Protein AF-A0A7H8RC56-F1 (afdb_monomer_lite)

Foldseek 3Di:
DWAKEWDQDPVFRKIWIWTQAPLRAIDIDIGHPDDPDDDPPDDDHDDPPDHRHFFDRLAYKEWEAALNDIWIWGWGADPQDPPPDPHDDQKIFTFTNPPDTGGLGIAGVLFREKYKEDPRHWIKIWGWHADPVGNVDTFIWIQTPVVSDIDTQPPLRFFDVRWHWYWYDDPHWIKIWTAGNVRDIDMDIPVVSVVVVVVVVVVVVVPPDDDDDDDDDDDD

Secondary structure (DSSP, 8-state):
---EEEEE-SSSS-EEEEEE-TTSPEEEEEE-SS-SS--TT------TTSPP--B-TTS-EEEEEETTEEEEEEEE---TT-TTSPTT--EEEEEEEESS-EEEEEEETT---EEEEE-BS-EEEEEEEEETTEEEEEEEEEEETTTTEEEE-TT-TTBPTT---EEEEETTEEEEEEEBTTS-EEEEEHHHHHHHHHHHHHHHTTSSS-----------

Radius of gyration: 22.79 Å; chains: 1; bounding box: 90×49×49 Å

Organism: Talaromyces rugulosus (NCBI:txid121627)

Sequence (220 aa):
MSGIAAIKTPSHDDIQVFYTTTKSNLGLDIRKAIHSNNNPTKGYIATSTDPDGNVVTSSDIAVSSYLGIQFVVGITRNPAGTTGAPSGTTLNNISILSPISQTIARVEQDNSRITSCSNGIQSSVFYLRKHPHDPEGSHLWEYDFDSGQAKHVDDLANVRKGSGLASYYTKDDRLVVYQDKKGVIREYSSKTTDILMKNNRFFYTASEKQFSVDFARGDP

pLDDT: mean 80.08, std 17.83, range [35.84, 97.19]

Structure (mmCIF, N/CA/C/O backbone):
data_AF-A0A7H8RC56-F1
#
_entry.id   AF-A0A7H8RC56-F1
#
loop_
_atom_site.group_PDB
_atom_site.id
_atom_site.type_symbol
_atom_site.label_atom_id
_atom_site.label_alt_id
_atom_site.label_comp_id
_atom_site.label_asym_id
_atom_site.label_entity_id
_atom_site.label_seq_id
_atom_site.pdbx_PDB_ins_code
_atom_site.Cartn_x
_atom_site.Cartn_y
_atom_site.Cartn_z
_atom_site.occupancy
_atom_site.B_iso_or_equiv
_atom_site.auth_seq_id
_atom_site.auth_comp_id
_atom_site.auth_asym_id
_atom_site.auth_atom_id
_atom_site.pdbx_PDB_model_num
ATOM 1 N N . MET A 1 1 ? -14.418 4.951 -4.185 1.00 53.44 1 MET A N 1
ATOM 2 C CA . MET A 1 1 ? -14.516 3.690 -3.422 1.00 53.44 1 MET A CA 1
ATOM 3 C C . MET A 1 1 ? -13.654 3.850 -2.192 1.00 53.44 1 MET A C 1
ATOM 5 O O . MET A 1 1 ? -12.591 4.440 -2.333 1.00 53.44 1 MET A O 1
ATOM 9 N N . SER A 1 2 ? -14.111 3.378 -1.034 1.00 73.69 2 SER A N 1
ATOM 10 C CA . SER A 1 2 ? -13.271 3.307 0.163 1.00 73.69 2 SER A CA 1
ATOM 11 C C . SER A 1 2 ? -12.170 2.270 -0.032 1.00 73.69 2 SER A C 1
ATOM 13 O O . SER A 1 2 ? -12.443 1.199 -0.577 1.00 73.69 2 SER A O 1
ATOM 15 N N . GLY A 1 3 ? -10.955 2.573 0.423 1.00 85.50 3 GLY A N 1
ATOM 16 C CA . GLY A 1 3 ? -9.868 1.603 0.454 1.00 85.50 3 GLY A CA 1
ATOM 17 C C . GLY A 1 3 ? -10.202 0.425 1.369 1.00 85.50 3 GLY A C 1
ATOM 18 O O . GLY A 1 3 ? -10.809 0.605 2.429 1.00 85.50 3 GLY A O 1
ATOM 19 N N . ILE A 1 4 ? -9.791 -0.774 0.954 1.00 91.31 4 ILE A N 1
ATOM 20 C CA . ILE A 1 4 ? -9.858 -2.008 1.739 1.00 91.31 4 ILE A CA 1
ATOM 21 C C . ILE A 1 4 ? -8.511 -2.725 1.657 1.00 91.31 4 ILE A C 1
ATOM 23 O O . ILE A 1 4 ? -7.909 -2.797 0.588 1.00 91.31 4 ILE A O 1
ATOM 27 N N . ALA A 1 5 ? -8.055 -3.267 2.779 1.00 93.94 5 ALA A N 1
ATOM 28 C CA . ALA A 1 5 ? -6.871 -4.110 2.852 1.00 93.94 5 ALA A CA 1
ATOM 29 C C . ALA A 1 5 ? -7.124 -5.252 3.833 1.00 93.94 5 ALA A C 1
ATOM 31 O O . ALA A 1 5 ? -7.867 -5.092 4.799 1.00 93.94 5 ALA A O 1
ATOM 32 N N . ALA A 1 6 ? -6.521 -6.412 3.597 1.00 92.56 6 ALA A N 1
ATOM 33 C CA . ALA A 1 6 ? -6.680 -7.555 4.482 1.00 92.56 6 ALA A CA 1
ATOM 34 C C . ALA A 1 6 ? -5.363 -8.303 4.659 1.00 92.56 6 ALA A C 1
ATOM 36 O O . ALA A 1 6 ? -4.575 -8.420 3.722 1.00 92.56 6 ALA A O 1
ATOM 37 N N . ILE A 1 7 ? -5.149 -8.825 5.863 1.00 91.94 7 ILE A N 1
ATOM 38 C CA . ILE A 1 7 ? -3.988 -9.645 6.206 1.00 91.94 7 ILE A CA 1
ATOM 39 C C . ILE A 1 7 ? -4.424 -10.807 7.093 1.00 91.94 7 ILE A C 1
ATOM 41 O O . ILE A 1 7 ? -5.316 -10.672 7.936 1.00 91.94 7 ILE A O 1
ATOM 45 N N . LYS A 1 8 ? -3.805 -11.970 6.891 1.00 89.69 8 LYS A N 1
ATOM 46 C CA . LYS A 1 8 ? -3.965 -13.109 7.792 1.00 89.69 8 LYS A CA 1
ATOM 47 C C . LYS A 1 8 ? -3.146 -12.856 9.056 1.00 89.69 8 LYS A C 1
ATOM 49 O O . LYS A 1 8 ? -1.976 -12.488 8.970 1.00 89.69 8 LYS A O 1
ATOM 54 N N . THR A 1 9 ? -3.737 -13.099 10.218 1.00 82.69 9 THR A N 1
ATOM 55 C CA . THR A 1 9 ? -3.010 -13.020 11.486 1.00 82.69 9 THR A CA 1
ATOM 56 C C . THR A 1 9 ? -1.934 -14.118 11.520 1.00 82.69 9 THR A C 1
ATOM 58 O O . THR A 1 9 ? -2.241 -15.271 11.232 1.00 82.69 9 THR A O 1
ATOM 61 N N . PRO A 1 10 ? -0.669 -13.826 11.867 1.00 72.00 10 PRO A N 1
ATOM 62 C CA . PRO A 1 10 ? 0.377 -14.855 11.850 1.00 72.00 10 PRO A CA 1
ATOM 63 C C . PRO A 1 10 ? 0.147 -16.008 12.840 1.00 72.00 10 PRO A C 1
ATOM 65 O O . PRO A 1 10 ? 0.527 -17.140 12.561 1.00 72.00 10 PRO A O 1
ATOM 68 N N . SER A 1 11 ? -0.471 -15.731 13.994 1.00 76.69 11 SER A N 1
ATOM 69 C CA . SER A 1 11 ? -0.659 -16.697 15.088 1.00 76.69 11 SER A CA 1
ATOM 70 C C . SER A 1 11 ? -2.011 -17.416 15.086 1.00 76.69 11 SER A C 1
ATOM 72 O O . SER A 1 11 ? -2.192 -18.373 15.837 1.00 76.69 11 SER A O 1
ATOM 74 N N . HIS A 1 12 ? -2.968 -16.958 14.277 1.00 77.06 12 HIS A N 1
ATOM 75 C CA . HIS A 1 12 ? -4.341 -17.461 14.250 1.00 77.06 12 HIS A CA 1
ATOM 76 C C . HIS A 1 12 ? -4.858 -17.472 12.814 1.00 77.06 12 HIS A C 1
ATOM 78 O O . HIS A 1 12 ? -4.492 -16.613 12.021 1.00 77.06 12 HIS A O 1
ATOM 84 N N . ASP A 1 13 ? -5.778 -18.371 12.474 1.00 82.25 13 ASP A N 1
ATOM 85 C CA . ASP A 1 13 ? -6.398 -18.395 11.139 1.00 82.25 13 ASP A CA 1
ATOM 86 C C . ASP A 1 13 ? -7.410 -17.248 10.903 1.00 82.25 13 ASP A C 1
ATOM 88 O O . ASP A 1 13 ? -8.221 -17.284 9.978 1.00 82.25 13 ASP A O 1
ATOM 92 N N . ASP A 1 14 ? -7.344 -16.201 11.720 1.00 86.12 14 ASP A N 1
ATOM 93 C CA . ASP A 1 14 ? -8.202 -15.030 11.649 1.00 86.12 14 ASP A CA 1
ATOM 94 C C . ASP A 1 14 ? -7.682 -14.028 10.608 1.00 86.12 14 ASP A C 1
ATOM 96 O O . ASP A 1 14 ? -6.476 -13.805 10.459 1.00 86.12 14 ASP A O 1
ATOM 100 N N . ILE A 1 15 ? -8.604 -13.366 9.915 1.00 88.00 15 ILE A N 1
ATOM 101 C CA . ILE A 1 15 ? -8.326 -12.336 8.913 1.00 88.00 15 ILE A CA 1
ATOM 102 C C . ILE A 1 15 ? -8.633 -10.971 9.523 1.00 88.00 15 ILE A C 1
ATOM 104 O O . ILE A 1 15 ? -9.751 -10.722 9.975 1.00 88.00 15 ILE A O 1
ATOM 108 N N . GLN A 1 16 ? -7.657 -10.072 9.498 1.00 90.69 16 GLN A N 1
ATOM 109 C CA . GLN A 1 16 ? -7.859 -8.667 9.833 1.00 90.69 16 GLN A CA 1
ATOM 110 C C . GLN A 1 16 ? -8.204 -7.917 8.552 1.00 90.69 16 GLN A C 1
ATOM 112 O O . GLN A 1 16 ? -7.457 -7.980 7.577 1.00 90.69 16 GLN A O 1
ATOM 117 N N . VAL A 1 17 ? -9.345 -7.233 8.549 1.00 90.94 17 VAL A N 1
ATOM 118 C CA . VAL A 1 17 ? -9.822 -6.416 7.433 1.00 90.94 17 VAL A CA 1
ATOM 119 C C . VAL A 1 17 ? -9.793 -4.959 7.862 1.00 90.94 17 VAL A C 1
ATOM 121 O O . VAL A 1 17 ? -10.515 -4.542 8.766 1.00 90.94 17 VAL A O 1
ATOM 124 N N . PHE A 1 18 ? -8.964 -4.186 7.183 1.00 92.88 18 PHE A N 1
ATOM 125 C CA . PHE A 1 18 ? -8.857 -2.747 7.329 1.00 92.88 18 PHE A CA 1
ATOM 126 C C . PHE A 1 18 ? -9.677 -2.068 6.240 1.00 92.88 18 PHE A C 1
ATOM 128 O O . PHE A 1 18 ? -9.721 -2.538 5.101 1.00 92.88 18 PHE A O 1
ATOM 135 N N . TYR A 1 19 ? -10.327 -0.960 6.579 1.00 91.19 19 TYR A N 1
ATOM 136 C CA . TYR A 1 19 ? -11.139 -0.202 5.628 1.00 91.19 19 TYR A CA 1
ATOM 137 C C . TYR A 1 19 ? -11.202 1.278 5.998 1.00 91.19 19 TYR A C 1
ATOM 139 O O . TYR A 1 19 ? -11.053 1.646 7.161 1.00 91.19 19 TYR A O 1
ATOM 147 N N . THR A 1 20 ? -11.454 2.142 5.017 1.00 90.75 20 THR A N 1
ATOM 148 C CA . THR A 1 20 ? -11.706 3.568 5.275 1.00 90.75 20 THR A CA 1
ATOM 149 C C . THR A 1 20 ? -13.195 3.825 5.509 1.00 90.75 20 THR A C 1
ATOM 151 O O . THR A 1 20 ? -14.041 3.438 4.699 1.00 90.75 20 THR A O 1
ATOM 154 N N . THR A 1 21 ? -13.533 4.503 6.607 1.00 89.00 21 THR A N 1
ATOM 155 C CA . THR A 1 21 ? -14.923 4.871 6.923 1.00 89.00 21 THR A CA 1
ATOM 156 C C . THR A 1 21 ? -15.383 6.102 6.134 1.00 89.00 21 THR A C 1
ATOM 158 O O . THR A 1 21 ? -14.578 6.867 5.601 1.00 89.00 21 THR A O 1
ATOM 161 N N . THR A 1 22 ? -16.695 6.359 6.113 1.00 86.62 22 THR A N 1
ATOM 162 C CA . THR A 1 22 ? -17.282 7.594 5.549 1.00 86.62 22 THR A CA 1
ATOM 163 C C . THR A 1 22 ? -16.758 8.867 6.220 1.00 86.62 22 THR A C 1
ATOM 165 O O . THR A 1 22 ? -16.721 9.925 5.599 1.00 86.62 22 THR A O 1
ATOM 168 N N . LYS A 1 23 ? -16.295 8.747 7.467 1.00 88.00 23 LYS A N 1
ATOM 169 C CA . LYS A 1 23 ? -15.691 9.803 8.281 1.00 88.00 23 LYS A CA 1
ATOM 170 C C . LYS A 1 23 ? -14.177 9.919 8.108 1.00 88.00 23 LYS A C 1
ATOM 172 O O . LYS A 1 23 ? -13.539 10.599 8.894 1.00 88.00 23 LYS A O 1
ATOM 177 N N . SER A 1 24 ? -13.582 9.310 7.076 1.00 90.19 24 SER A N 1
ATOM 178 C CA . SER A 1 24 ? -12.132 9.405 6.807 1.00 90.19 24 SER A CA 1
ATOM 179 C C . SER A 1 24 ? -11.244 8.778 7.898 1.00 90.19 24 SER A C 1
ATOM 181 O O . SER A 1 24 ? -10.074 9.141 8.025 1.00 90.19 24 SER A O 1
ATOM 183 N N . ASN A 1 25 ? -11.788 7.840 8.682 1.00 90.38 25 ASN A N 1
ATOM 184 C CA . ASN A 1 25 ? -11.052 7.087 9.704 1.00 90.38 25 ASN A CA 1
ATOM 185 C C . ASN A 1 25 ? -10.613 5.717 9.175 1.00 90.38 25 ASN A C 1
ATOM 187 O O . ASN A 1 25 ? -11.232 5.170 8.259 1.00 90.38 25 ASN A O 1
ATOM 191 N N . LEU A 1 26 ? -9.579 5.145 9.794 1.00 92.06 26 LEU A N 1
ATOM 192 C CA . LEU A 1 26 ? -9.234 3.735 9.632 1.00 92.06 26 LEU A CA 1
ATOM 193 C C . LEU A 1 26 ? -10.149 2.883 10.524 1.00 92.06 26 LEU A C 1
ATOM 195 O O . LEU A 1 26 ? -10.183 3.070 11.737 1.00 92.06 26 LEU A O 1
ATOM 199 N N . GLY A 1 27 ? -10.877 1.950 9.921 1.00 90.19 27 GLY A N 1
ATOM 200 C CA . GLY A 1 27 ? -11.619 0.897 10.607 1.00 90.19 27 GLY A CA 1
ATOM 201 C C . GLY A 1 27 ? -10.865 -0.432 10.583 1.00 90.19 27 GLY A C 1
ATOM 202 O O 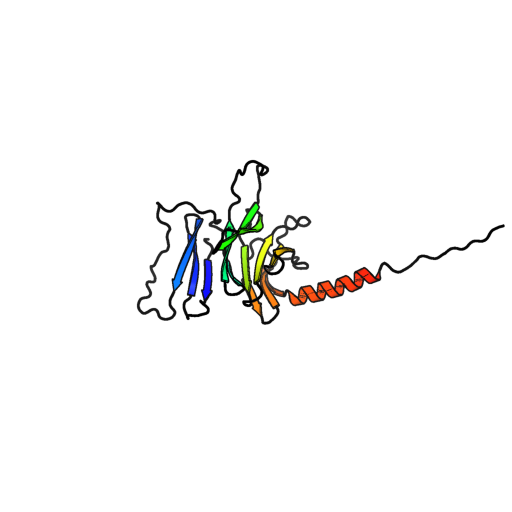. GLY A 1 27 ? -10.046 -0.675 9.695 1.00 90.19 27 GLY A O 1
ATOM 203 N N . LEU A 1 28 ? -11.174 -1.292 11.554 1.00 90.56 28 LEU A N 1
ATOM 204 C CA . LEU A 1 28 ? -10.671 -2.660 11.671 1.00 90.56 28 LEU A CA 1
ATOM 205 C C . LEU A 1 28 ? -11.838 -3.598 11.990 1.00 90.56 28 LEU A C 1
ATOM 207 O O . LEU A 1 28 ? -12.608 -3.351 12.916 1.00 90.56 28 LEU A O 1
ATOM 211 N N . ASP A 1 29 ? -11.923 -4.699 11.253 1.00 87.06 29 ASP A N 1
ATOM 212 C CA . ASP A 1 29 ? -12.765 -5.848 11.569 1.00 87.06 29 ASP A CA 1
ATOM 213 C C . ASP A 1 29 ? -11.902 -7.111 11.630 1.00 87.06 29 ASP A C 1
ATOM 215 O O . ASP A 1 29 ? -11.009 -7.306 10.806 1.00 87.06 29 ASP A O 1
ATOM 219 N N . ILE A 1 30 ? -12.170 -7.979 12.604 1.00 86.19 30 ILE A N 1
ATOM 220 C CA . ILE A 1 30 ? -11.455 -9.247 12.773 1.00 86.19 30 ILE A CA 1
ATOM 221 C C . ILE A 1 30 ? -12.431 -10.376 12.463 1.00 86.19 30 ILE A C 1
ATOM 223 O O . ILE A 1 30 ? -13.446 -10.547 13.142 1.00 86.19 30 ILE A O 1
ATOM 227 N N . ARG A 1 31 ? -12.117 -11.154 11.429 1.00 81.25 31 ARG A N 1
ATOM 228 C CA . ARG A 1 31 ? -12.928 -12.277 10.960 1.00 81.25 31 ARG A CA 1
ATOM 229 C C . ARG A 1 31 ? -12.274 -13.583 11.363 1.00 81.25 31 ARG A C 1
ATOM 231 O O . ARG A 1 31 ? -11.162 -13.867 10.934 1.00 81.25 31 ARG A O 1
ATOM 238 N N . LYS A 1 32 ? -12.978 -14.392 12.151 1.00 79.44 32 LYS A N 1
ATOM 239 C CA . LYS A 1 32 ? -12.458 -15.689 12.596 1.00 79.44 32 LYS A CA 1
ATOM 240 C C . LYS A 1 32 ? -12.463 -16.737 11.484 1.00 79.44 32 LYS A C 1
ATOM 242 O O . LYS A 1 32 ? -13.338 -16.714 10.630 1.00 79.44 32 LYS A O 1
ATOM 247 N N . ALA A 1 33 ? -11.551 -17.702 11.495 1.00 67.44 33 ALA A N 1
ATOM 248 C CA . ALA A 1 33 ? -11.552 -18.761 10.471 1.00 67.44 33 ALA A CA 1
ATOM 249 C C . ALA A 1 33 ? -12.832 -19.623 10.495 1.00 67.44 33 ALA A C 1
ATOM 251 O O . ALA A 1 33 ? -13.349 -20.037 9.460 1.00 67.44 33 ALA A O 1
ATOM 252 N N . ILE A 1 34 ? -13.368 -19.862 11.697 1.00 61.78 34 ILE A N 1
ATOM 253 C CA . ILE A 1 34 ? -14.538 -20.709 11.944 1.00 61.78 34 ILE A CA 1
ATOM 254 C C . ILE A 1 34 ? -15.718 -19.797 12.295 1.00 61.78 34 ILE A C 1
ATOM 256 O O . ILE A 1 34 ? -15.847 -19.332 13.427 1.00 61.78 34 ILE A O 1
ATOM 260 N N . HIS A 1 35 ? -16.573 -19.504 11.315 1.00 59.50 35 HIS A N 1
ATOM 261 C CA . HIS A 1 35 ? -17.809 -18.750 11.541 1.00 59.50 35 HIS A CA 1
ATOM 262 C C . HIS A 1 35 ? -18.975 -19.716 11.748 1.00 59.50 35 HIS A C 1
ATOM 264 O O . HIS A 1 35 ? -19.453 -20.309 10.786 1.00 59.50 35 HIS A O 1
ATOM 270 N N . SER A 1 36 ? -19.490 -19.830 12.974 1.00 57.44 36 SER A N 1
ATOM 271 C CA . SER A 1 36 ? -20.787 -20.483 13.204 1.00 57.44 36 SER A CA 1
ATOM 272 C C . SER A 1 36 ? -21.982 -19.569 12.889 1.00 57.44 36 SER A C 1
ATOM 274 O O . SER A 1 36 ? -23.060 -20.082 12.629 1.00 57.44 36 SER A O 1
ATOM 276 N N . ASN A 1 37 ? -21.797 -18.239 12.834 1.00 60.69 37 ASN A N 1
ATOM 277 C CA . ASN A 1 37 ? -22.882 -17.252 12.695 1.00 60.69 37 ASN A CA 1
ATOM 278 C C . ASN A 1 37 ? -22.521 -16.093 11.735 1.00 60.69 37 ASN A C 1
ATOM 280 O O . ASN A 1 37 ? -22.457 -14.932 12.141 1.00 60.69 37 ASN A O 1
ATOM 284 N N . ASN A 1 38 ? -22.227 -16.387 10.466 1.00 62.53 38 ASN A N 1
ATOM 285 C CA . ASN A 1 38 ? -21.899 -15.353 9.477 1.00 62.53 38 ASN A CA 1
ATOM 286 C C . ASN A 1 38 ? -23.138 -14.481 9.174 1.00 62.53 38 ASN A C 1
ATOM 288 O O . ASN A 1 38 ? -24.136 -15.001 8.680 1.00 62.53 38 ASN A O 1
ATOM 292 N N . ASN A 1 39 ? -23.093 -13.175 9.467 1.00 65.69 39 ASN A N 1
ATOM 293 C CA . ASN A 1 39 ? -24.168 -12.241 9.118 1.00 65.69 39 ASN A CA 1
ATOM 294 C C . ASN A 1 39 ? -23.821 -11.508 7.804 1.00 65.69 39 ASN A C 1
ATOM 296 O O . ASN A 1 39 ? -23.003 -10.582 7.833 1.00 65.69 39 ASN A O 1
ATOM 300 N N . PRO A 1 40 ? -24.448 -11.863 6.666 1.00 66.69 40 PRO A N 1
ATOM 301 C CA . PRO A 1 40 ? -24.151 -11.256 5.369 1.00 66.69 40 PRO A CA 1
ATOM 302 C C . PRO A 1 40 ? -24.587 -9.786 5.264 1.00 66.69 40 PRO A C 1
ATOM 304 O O . PRO A 1 40 ? -24.181 -9.105 4.326 1.00 66.69 40 PRO A O 1
ATOM 307 N N . THR A 1 41 ? -25.385 -9.276 6.209 1.00 66.00 41 THR A N 1
ATOM 308 C CA . THR A 1 41 ? -25.877 -7.889 6.208 1.00 66.00 41 THR A CA 1
ATOM 309 C C . THR A 1 41 ? -25.109 -6.976 7.165 1.00 66.00 41 THR A C 1
ATOM 311 O O . THR A 1 41 ? -25.553 -5.855 7.422 1.00 66.00 41 THR A O 1
ATOM 314 N N . LYS A 1 42 ? -23.981 -7.425 7.737 1.00 71.25 42 LYS A N 1
ATOM 315 C CA . LYS A 1 42 ? -23.172 -6.594 8.641 1.00 71.25 42 LYS A CA 1
ATOM 316 C C . LYS A 1 42 ? -22.569 -5.414 7.865 1.00 71.25 42 LYS A C 1
ATOM 318 O O . LYS A 1 42 ? -21.679 -5.591 7.037 1.00 71.25 42 LYS A O 1
ATOM 323 N N . GLY A 1 43 ? -23.071 -4.213 8.144 1.00 67.44 43 GLY A N 1
ATOM 324 C CA . GLY A 1 43 ? -22.532 -2.950 7.644 1.00 67.44 43 GLY A CA 1
ATOM 325 C C . GLY A 1 43 ? -21.530 -2.339 8.621 1.00 67.44 43 GLY A C 1
ATOM 326 O O . GLY A 1 43 ? -21.643 -2.519 9.832 1.00 67.44 43 GLY A O 1
ATOM 327 N N . TYR A 1 44 ? -20.565 -1.592 8.090 1.00 69.75 44 TYR A N 1
ATOM 328 C CA . TYR A 1 44 ? -19.534 -0.916 8.875 1.00 69.75 44 TYR A CA 1
ATOM 329 C C . TYR A 1 44 ? -19.591 0.575 8.572 1.00 69.75 44 TYR A C 1
ATOM 331 O O . TYR A 1 44 ? -19.164 1.022 7.508 1.00 69.75 44 TYR A O 1
ATOM 339 N N . ILE A 1 45 ? -20.175 1.343 9.486 1.00 71.62 45 ILE A N 1
ATOM 340 C CA . ILE A 1 45 ? -20.420 2.773 9.300 1.00 71.62 45 ILE A CA 1
ATOM 341 C C . ILE A 1 45 ? -19.934 3.488 10.558 1.00 71.62 45 ILE A C 1
ATOM 343 O O . ILE A 1 45 ? -20.204 3.034 11.668 1.00 71.62 45 ILE A O 1
ATOM 347 N N . ALA A 1 46 ? -19.189 4.579 10.378 1.00 70.94 46 ALA A N 1
ATOM 348 C CA . ALA A 1 46 ? -18.839 5.464 11.483 1.00 70.94 46 ALA A CA 1
ATOM 349 C C . ALA A 1 46 ? -20.109 6.137 12.016 1.00 70.94 46 ALA A C 1
ATOM 351 O O . ALA A 1 46 ? -20.987 6.519 11.237 1.00 70.94 46 ALA A O 1
ATOM 352 N N . THR A 1 47 ? -20.217 6.292 13.330 1.00 73.31 47 THR A N 1
ATOM 353 C CA . THR A 1 47 ? -21.351 7.000 13.921 1.00 73.31 47 THR A CA 1
ATOM 354 C C . THR A 1 47 ? -21.302 8.479 13.535 1.00 73.31 47 THR A C 1
ATOM 356 O O . THR A 1 47 ? -20.249 9.032 13.211 1.00 73.31 47 THR A O 1
ATOM 359 N N . SER A 1 48 ? -22.448 9.161 13.572 1.00 76.50 48 SER A N 1
ATOM 360 C CA . SER A 1 48 ? -22.500 10.602 13.292 1.00 76.50 48 SER A CA 1
ATOM 361 C C . SER A 1 48 ? -21.708 11.441 14.302 1.00 76.50 48 SER A C 1
ATOM 363 O O . SER A 1 48 ? -21.397 12.592 14.008 1.00 76.50 48 SER A O 1
ATOM 365 N N . THR A 1 49 ? -21.397 10.875 15.472 1.00 83.19 49 THR A N 1
ATOM 366 C CA . THR A 1 49 ? -20.644 11.510 16.561 1.00 83.19 49 THR A CA 1
ATOM 367 C C . THR A 1 49 ? -19.144 11.228 16.519 1.00 83.19 49 THR A C 1
ATOM 369 O O . THR A 1 49 ? -18.404 11.844 17.283 1.00 83.19 49 THR A O 1
ATOM 372 N N . ASP A 1 50 ? -18.685 10.317 15.656 1.00 83.12 50 ASP A N 1
ATOM 373 C CA . ASP A 1 50 ? -17.257 10.024 15.537 1.00 83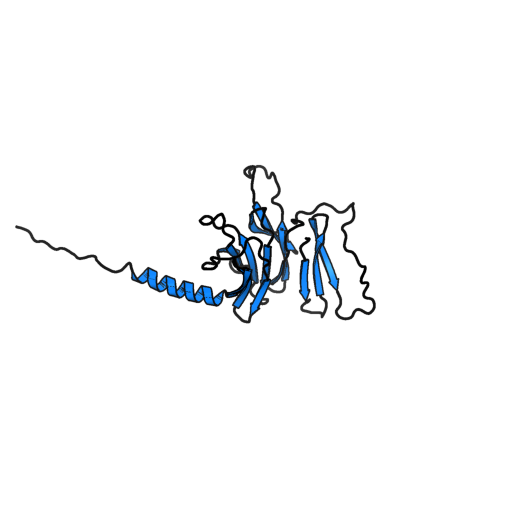.12 50 ASP A CA 1
ATOM 374 C C . ASP A 1 50 ? -16.516 11.232 14.935 1.00 83.12 50 ASP A C 1
ATOM 376 O O . ASP A 1 50 ? -17.037 11.875 14.012 1.00 83.12 50 ASP A O 1
ATOM 380 N N . PRO A 1 51 ? -15.297 11.542 15.417 1.00 85.19 51 PRO A N 1
ATOM 381 C CA . PRO A 1 51 ? -14.498 12.624 14.860 1.00 85.19 51 PRO A CA 1
ATOM 382 C C . PRO A 1 51 ? -14.138 12.337 13.400 1.00 85.19 51 PRO A C 1
ATOM 384 O O . PRO A 1 51 ? -13.952 11.184 13.000 1.00 85.19 51 PRO A O 1
ATOM 387 N N . ASP A 1 52 ? -14.003 13.398 12.608 1.00 87.62 52 ASP A N 1
ATOM 388 C CA . ASP A 1 52 ? -13.511 13.279 11.241 1.00 87.62 52 ASP A CA 1
ATOM 389 C C . ASP A 1 52 ? -12.017 12.921 11.260 1.00 87.62 52 ASP A C 1
ATOM 391 O O . ASP A 1 52 ? -11.206 13.552 11.941 1.00 87.62 52 ASP A O 1
ATOM 395 N N . GLY A 1 53 ? -11.653 11.900 10.493 1.00 88.31 53 GLY A N 1
ATOM 396 C CA . GLY A 1 53 ? -10.277 11.474 10.303 1.00 88.31 53 GLY A CA 1
ATOM 397 C C . GLY A 1 53 ? -9.583 12.172 9.139 1.00 88.31 53 GLY A C 1
ATOM 398 O O . GLY A 1 53 ? -10.149 13.004 8.420 1.00 88.31 53 GLY A O 1
ATOM 399 N N . ASN A 1 54 ? -8.328 11.783 8.918 1.00 90.31 54 ASN A N 1
ATOM 400 C CA . ASN A 1 54 ? -7.468 12.402 7.912 1.00 90.31 54 ASN A CA 1
ATOM 401 C C . ASN A 1 54 ? -7.174 11.517 6.685 1.00 90.31 54 ASN A C 1
ATOM 403 O O . ASN A 1 54 ? -6.425 11.932 5.801 1.00 90.31 54 ASN A O 1
ATOM 407 N N . VAL A 1 55 ? -7.741 10.309 6.601 1.00 91.69 55 VAL A N 1
ATOM 408 C CA . VAL A 1 55 ? -7.529 9.399 5.462 1.00 91.69 55 VAL A CA 1
ATOM 409 C C . VAL A 1 55 ? -8.334 9.875 4.251 1.00 91.69 55 VAL A C 1
ATOM 411 O O . VAL A 1 55 ? -9.504 10.239 4.365 1.00 91.69 55 VAL A O 1
ATOM 414 N N . VAL A 1 56 ? -7.732 9.869 3.066 1.00 91.25 56 VAL A N 1
ATOM 415 C CA . VAL A 1 56 ? -8.432 10.203 1.823 1.00 91.25 56 VAL A CA 1
ATOM 416 C C . VAL A 1 56 ? -9.451 9.098 1.518 1.00 91.25 56 VAL A C 1
ATOM 418 O O . VAL A 1 56 ? -9.102 7.954 1.266 1.00 91.25 56 VAL A O 1
ATOM 421 N N . THR A 1 57 ? -10.743 9.423 1.536 1.00 84.06 57 THR A N 1
ATOM 422 C CA . THR A 1 57 ? -11.830 8.426 1.431 1.00 84.06 57 THR A CA 1
ATOM 423 C C . THR A 1 57 ? -11.896 7.695 0.093 1.00 84.06 57 THR A C 1
ATOM 425 O O . THR A 1 57 ? -12.522 6.643 0.006 1.00 84.06 57 THR A O 1
ATOM 428 N N . SER A 1 58 ? -11.275 8.236 -0.954 1.00 85.06 58 SER A N 1
ATOM 429 C CA . SER A 1 58 ? -11.183 7.627 -2.282 1.00 85.06 58 SER A CA 1
ATOM 430 C C . SER A 1 58 ? -9.848 6.925 -2.553 1.00 85.06 58 SER A C 1
ATOM 432 O O . SER A 1 58 ? -9.636 6.494 -3.690 1.00 85.06 58 SER A O 1
ATOM 434 N N . SER A 1 59 ? -8.949 6.837 -1.563 1.00 90.62 59 SER A N 1
ATOM 435 C CA . SER A 1 59 ? -7.651 6.182 -1.724 1.00 90.62 59 SER A CA 1
ATOM 436 C C . SER A 1 59 ? -7.675 4.713 -1.341 1.00 90.62 59 SER A C 1
ATOM 438 O O . SER A 1 59 ? -8.402 4.302 -0.436 1.00 90.62 59 SER A O 1
ATOM 440 N N . ASP A 1 60 ? -6.793 3.953 -1.976 1.00 94.12 60 ASP A N 1
ATOM 441 C CA . ASP A 1 60 ? -6.435 2.614 -1.546 1.00 94.12 60 ASP A CA 1
ATOM 442 C C . ASP A 1 60 ? -5.712 2.676 -0.185 1.00 94.12 60 ASP A C 1
ATOM 444 O O . ASP A 1 60 ? -5.120 3.691 0.203 1.00 94.12 60 ASP A O 1
ATOM 448 N N . ILE A 1 61 ? -5.781 1.571 0.548 1.00 95.56 61 ILE A N 1
ATOM 449 C CA . ILE A 1 61 ? -4.982 1.320 1.747 1.00 95.56 61 ILE A CA 1
ATOM 450 C C . ILE A 1 61 ? -4.233 0.010 1.539 1.00 95.56 61 ILE A C 1
ATOM 452 O O . ILE A 1 61 ? -4.677 -0.849 0.780 1.00 95.56 61 ILE A O 1
ATOM 456 N N . ALA A 1 62 ? -3.105 -0.146 2.214 1.00 96.50 62 ALA A N 1
ATOM 457 C CA . ALA A 1 62 ? -2.281 -1.338 2.124 1.00 96.50 62 ALA A CA 1
ATOM 458 C C . ALA A 1 62 ? -1.888 -1.811 3.524 1.00 96.50 62 ALA A C 1
ATOM 460 O O . ALA A 1 62 ? -1.803 -1.014 4.458 1.00 96.50 62 ALA A O 1
ATOM 461 N N . VAL A 1 63 ? -1.671 -3.113 3.677 1.00 95.81 63 VAL A N 1
ATOM 462 C CA . VAL A 1 63 ? -1.278 -3.725 4.946 1.00 95.81 63 VAL A CA 1
ATOM 463 C C . VAL A 1 63 ? -0.140 -4.705 4.705 1.00 95.81 63 VAL A C 1
ATOM 465 O O . VAL A 1 63 ? -0.165 -5.475 3.747 1.00 95.81 63 VAL A O 1
ATOM 468 N N . SER A 1 64 ? 0.859 -4.663 5.579 1.00 94.19 64 SER A N 1
ATOM 469 C CA . SER A 1 64 ? 2.020 -5.553 5.563 1.00 94.19 64 SER A CA 1
ATOM 470 C C . SER A 1 64 ? 2.546 -5.740 6.987 1.00 94.19 64 SER A C 1
ATOM 472 O O . SER A 1 64 ? 2.191 -4.999 7.904 1.00 94.19 64 SER A O 1
ATOM 474 N N . SER A 1 65 ? 3.417 -6.728 7.182 1.00 91.69 65 SER A N 1
ATOM 475 C CA . SER A 1 65 ? 4.127 -6.956 8.445 1.00 91.69 65 SER A CA 1
ATOM 476 C C . SER A 1 65 ? 5.623 -6.719 8.281 1.00 91.69 65 SER A C 1
ATOM 478 O O . SER A 1 65 ? 6.210 -7.311 7.388 1.00 91.69 65 SER A O 1
ATOM 480 N N . TYR A 1 66 ? 6.271 -5.942 9.139 1.00 90.75 66 TYR A N 1
ATOM 481 C CA . TYR A 1 66 ? 7.716 -5.695 9.104 1.00 90.75 66 TYR A CA 1
ATOM 482 C C . TYR A 1 66 ? 8.297 -5.861 10.508 1.00 90.75 66 TYR A C 1
ATOM 484 O O . TYR A 1 66 ? 7.797 -5.257 11.455 1.00 90.75 66 TYR A O 1
ATOM 492 N N . LEU A 1 67 ? 9.302 -6.732 10.655 1.00 89.94 67 LEU A N 1
ATOM 493 C CA . LEU A 1 67 ? 9.952 -7.052 11.934 1.00 89.94 67 LEU A CA 1
ATOM 494 C C . LEU A 1 67 ? 8.956 -7.444 13.042 1.00 89.94 67 LEU A C 1
ATOM 496 O O . LEU A 1 67 ? 9.058 -7.018 14.189 1.00 89.94 67 LEU A O 1
ATOM 500 N N . GLY A 1 68 ? 7.950 -8.247 12.681 1.00 87.94 68 GLY A N 1
ATOM 501 C CA . GLY A 1 68 ? 6.901 -8.704 13.601 1.00 87.94 68 GLY A CA 1
ATOM 502 C C . GLY A 1 68 ? 5.803 -7.676 13.901 1.00 87.94 68 GLY A C 1
ATOM 503 O O . GLY A 1 68 ? 4.841 -8.008 14.592 1.00 87.94 68 GLY A O 1
ATOM 504 N N . ILE A 1 69 ? 5.890 -6.460 13.356 1.00 90.06 69 ILE A N 1
ATOM 505 C CA . ILE A 1 69 ? 4.880 -5.412 13.526 1.00 90.06 69 ILE A CA 1
ATOM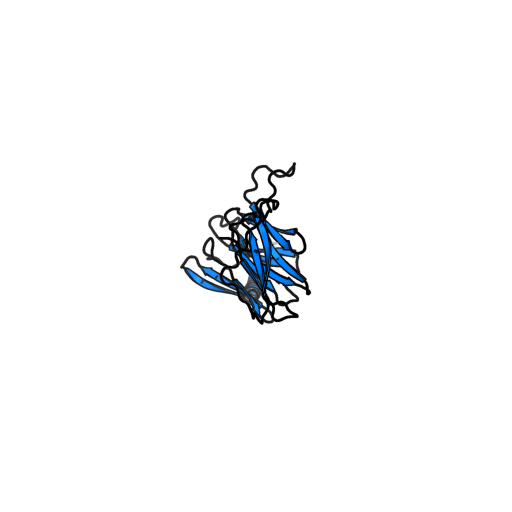 506 C C . ILE A 1 69 ? 4.007 -5.353 12.275 1.00 90.06 69 ILE A C 1
ATOM 508 O O . ILE A 1 69 ? 4.503 -5.183 11.164 1.00 90.06 69 ILE A O 1
ATOM 512 N N . GLN A 1 70 ? 2.692 -5.470 12.446 1.00 92.31 70 GLN A N 1
ATOM 513 C CA . GLN A 1 70 ? 1.737 -5.180 11.379 1.00 92.31 70 GLN A CA 1
ATOM 514 C C . GLN A 1 70 ? 1.527 -3.674 11.287 1.00 92.31 70 GLN A C 1
ATOM 516 O O . GLN A 1 70 ? 1.296 -3.015 12.302 1.00 92.31 70 GLN A O 1
ATOM 521 N N . PHE A 1 71 ? 1.587 -3.143 10.075 1.00 94.44 71 PHE A N 1
ATOM 522 C CA . PHE A 1 71 ? 1.347 -1.735 9.827 1.00 94.44 71 PHE A CA 1
ATOM 523 C C . PHE A 1 71 ? 0.381 -1.565 8.659 1.00 94.44 71 PHE A C 1
ATOM 525 O O . PHE A 1 71 ? 0.347 -2.358 7.714 1.00 94.44 71 PHE A O 1
ATOM 532 N N . VAL A 1 72 ? -0.418 -0.509 8.747 1.00 96.44 72 VAL A N 1
ATOM 533 C CA . VAL A 1 72 ? -1.373 -0.122 7.709 1.00 96.44 72 VAL A CA 1
ATOM 534 C C . VAL A 1 72 ? -0.884 1.177 7.108 1.00 96.44 72 VAL A C 1
ATOM 536 O O . VAL A 1 72 ? -0.559 2.100 7.847 1.00 96.44 72 VAL A O 1
ATOM 539 N N . VAL A 1 73 ? -0.844 1.265 5.787 1.00 96.88 73 VAL A N 1
ATOM 540 C CA . VAL A 1 73 ? -0.468 2.471 5.048 1.00 96.88 73 VAL A CA 1
ATOM 541 C C . VAL A 1 73 ? -1.677 2.970 4.278 1.00 96.88 73 VAL A C 1
ATOM 543 O O . VAL A 1 73 ? -2.472 2.187 3.761 1.00 96.88 73 VAL A O 1
ATOM 546 N N . GLY A 1 74 ? -1.815 4.284 4.198 1.00 95.56 74 GLY A N 1
ATOM 547 C CA . GLY A 1 74 ? -2.857 4.939 3.428 1.00 95.56 74 GLY A CA 1
ATOM 548 C C . GLY A 1 74 ? -2.428 6.323 2.985 1.00 95.56 74 GLY A C 1
ATOM 549 O O . GLY A 1 74 ? -1.383 6.836 3.392 1.00 95.56 74 GLY A O 1
ATOM 550 N N . ILE A 1 75 ? -3.260 6.938 2.155 1.00 94.56 75 ILE A N 1
ATOM 551 C CA . ILE A 1 75 ? -3.075 8.328 1.758 1.00 94.56 75 ILE A CA 1
ATOM 552 C C . ILE A 1 75 ? -3.845 9.207 2.744 1.00 94.56 75 ILE A C 1
ATOM 554 O O . ILE A 1 75 ? -5.037 9.004 2.978 1.00 94.56 75 ILE A O 1
ATOM 558 N N . THR A 1 76 ? -3.170 10.187 3.334 1.00 93.25 76 THR A N 1
ATOM 559 C CA . THR A 1 76 ? -3.764 11.171 4.240 1.00 93.25 76 THR A CA 1
ATOM 560 C C . THR A 1 76 ? -3.724 12.561 3.624 1.00 93.25 76 THR A C 1
ATOM 562 O O . THR A 1 76 ? -2.827 12.893 2.840 1.00 93.25 76 THR A O 1
ATOM 565 N N . ARG A 1 77 ? -4.712 13.398 3.959 1.00 90.00 77 ARG A N 1
ATOM 566 C CA . ARG A 1 77 ? -4.698 14.793 3.508 1.00 90.00 77 ARG A CA 1
ATOM 567 C C . ARG A 1 77 ? -3.514 15.496 4.159 1.00 90.00 77 ARG A C 1
ATOM 569 O O . ARG A 1 77 ? -3.200 15.266 5.332 1.00 90.00 77 ARG A O 1
ATOM 576 N N . ASN A 1 78 ? -2.861 16.375 3.411 1.00 81.19 78 ASN A N 1
ATOM 577 C CA . ASN A 1 78 ? -1.924 17.292 4.036 1.00 81.19 78 ASN A CA 1
ATOM 578 C C . ASN A 1 78 ? -2.727 18.271 4.908 1.00 81.19 78 ASN A C 1
ATOM 580 O O . ASN A 1 78 ? -3.691 18.844 4.389 1.00 81.19 78 ASN A O 1
ATOM 584 N N . PRO A 1 79 ? -2.401 18.466 6.201 1.00 64.88 79 PRO A N 1
ATOM 585 C CA . PRO A 1 79 ? -3.047 19.506 6.988 1.00 64.88 79 PRO A CA 1
ATOM 586 C C . PRO A 1 79 ? -2.836 20.849 6.286 1.00 64.88 79 PRO A C 1
ATOM 588 O O . PRO A 1 79 ? -1.714 21.343 6.169 1.00 64.88 79 PRO A O 1
ATOM 591 N N . ALA A 1 80 ? -3.918 21.421 5.763 1.00 52.91 80 ALA A N 1
ATOM 592 C CA . ALA A 1 80 ? -3.889 22.767 5.226 1.00 52.91 80 ALA A CA 1
ATOM 593 C C . ALA A 1 80 ? -3.554 23.722 6.382 1.00 52.91 80 ALA A C 1
ATOM 595 O O . ALA A 1 80 ? -4.295 23.790 7.357 1.00 52.91 80 ALA A O 1
ATOM 596 N N . GLY A 1 81 ? -2.440 24.450 6.280 1.00 49.78 81 GLY A N 1
ATOM 597 C CA . GLY A 1 81 ? -2.185 25.600 7.148 1.00 49.78 81 GLY A CA 1
ATOM 598 C C . GLY A 1 81 ? -1.368 25.360 8.419 1.00 49.78 81 GLY A C 1
ATOM 599 O O . GLY A 1 81 ? -1.604 26.047 9.409 1.00 49.78 81 GLY A O 1
ATOM 600 N N . THR A 1 82 ? -0.346 24.497 8.412 1.00 42.41 82 THR A N 1
ATOM 601 C CA . THR A 1 82 ? 0.769 24.757 9.337 1.00 42.41 82 THR A CA 1
ATOM 602 C C . THR A 1 82 ? 1.412 26.084 8.932 1.00 42.41 82 THR A C 1
ATOM 604 O O . THR A 1 82 ? 1.812 26.269 7.783 1.00 42.41 82 THR A O 1
ATOM 607 N N . THR A 1 83 ? 1.450 27.051 9.848 1.00 38.47 83 THR A N 1
ATOM 608 C CA . THR A 1 83 ? 2.107 28.351 9.655 1.00 38.47 83 THR A CA 1
ATOM 609 C C . THR A 1 83 ? 3.531 28.133 9.140 1.00 38.47 83 THR A C 1
ATOM 611 O O . THR A 1 83 ? 4.369 27.599 9.863 1.00 38.47 83 THR A O 1
ATOM 614 N N . GLY A 1 84 ? 3.781 28.493 7.877 1.00 48.91 84 GLY A N 1
ATOM 615 C CA . GLY A 1 84 ? 5.060 28.280 7.186 1.00 48.91 84 GLY A CA 1
ATOM 616 C C . GLY A 1 84 ? 5.031 27.243 6.055 1.00 48.91 84 GLY A C 1
ATOM 617 O O . GLY A 1 84 ? 5.979 27.183 5.276 1.00 48.91 84 GLY A O 1
ATOM 618 N N . ALA A 1 85 ? 3.955 26.463 5.901 1.00 46.91 85 ALA A N 1
ATOM 619 C CA . ALA A 1 85 ? 3.737 25.695 4.681 1.00 46.91 85 ALA A CA 1
ATOM 620 C C . ALA A 1 85 ? 3.297 26.659 3.566 1.00 46.91 85 ALA A C 1
ATOM 622 O O . ALA A 1 85 ? 2.324 27.393 3.769 1.00 46.91 85 ALA A O 1
ATOM 623 N N . PRO A 1 86 ? 3.979 26.693 2.405 1.00 43.59 86 PRO A N 1
ATOM 624 C CA . PRO A 1 86 ? 3.531 27.509 1.286 1.00 43.59 86 PRO A CA 1
ATOM 625 C C . PRO A 1 86 ? 2.080 27.139 0.968 1.00 43.59 86 PRO A C 1
ATOM 627 O O . PRO A 1 86 ? 1.749 25.965 0.770 1.00 43.59 86 PRO A O 1
ATOM 630 N N . SER A 1 87 ? 1.203 28.141 1.001 1.00 41.22 87 SER A N 1
ATOM 631 C CA . SER A 1 87 ? -0.199 28.002 0.633 1.00 41.22 87 SER A CA 1
ATOM 632 C C . SER A 1 87 ? -0.288 27.332 -0.742 1.00 41.22 87 SER A C 1
ATOM 634 O O . SER A 1 87 ? 0.288 27.813 -1.712 1.00 41.22 87 SER A O 1
ATOM 636 N N . GLY A 1 88 ? -0.983 26.193 -0.822 1.00 48.00 88 GLY A N 1
ATOM 637 C CA . GLY A 1 88 ? -1.233 25.511 -2.097 1.00 48.00 88 GLY A CA 1
ATOM 638 C C . GLY A 1 88 ? -0.477 24.204 -2.341 1.00 48.00 88 GLY A C 1
ATOM 639 O O . GLY A 1 88 ? -0.278 23.842 -3.497 1.00 48.00 88 GLY A O 1
ATOM 640 N N . THR A 1 89 ? -0.076 23.448 -1.311 1.00 55.44 89 THR A N 1
ATOM 641 C CA . THR A 1 89 ? 0.464 22.099 -1.556 1.00 55.44 89 THR A CA 1
ATOM 642 C C . THR A 1 89 ? -0.608 21.207 -2.201 1.00 55.44 89 THR A C 1
ATOM 644 O O . THR A 1 89 ? -1.532 20.750 -1.528 1.00 55.44 89 THR A O 1
ATOM 647 N N . THR A 1 90 ? -0.469 20.910 -3.492 1.00 71.56 90 THR A N 1
ATOM 648 C CA . THR A 1 90 ? -1.315 19.979 -4.267 1.00 71.56 90 THR A CA 1
ATOM 649 C C . THR A 1 90 ? -0.995 18.506 -3.984 1.00 71.56 90 THR A C 1
ATOM 651 O O . THR A 1 90 ? -1.323 17.621 -4.777 1.00 71.56 90 THR A O 1
ATOM 654 N N . LEU A 1 91 ? -0.329 18.233 -2.859 1.00 85.06 91 LEU A N 1
ATOM 655 C CA . LEU A 1 91 ? 0.164 16.916 -2.487 1.00 85.06 91 LEU A CA 1
ATOM 656 C C . LEU A 1 91 ? -0.570 16.391 -1.254 1.00 85.06 91 LEU A C 1
ATOM 658 O O . LEU A 1 91 ? -0.775 17.121 -0.284 1.00 85.06 91 LEU A O 1
ATOM 662 N N . ASN A 1 92 ? -0.899 15.107 -1.292 1.00 91.12 92 ASN A N 1
ATOM 663 C CA . ASN A 1 92 ? -1.273 14.307 -0.138 1.00 91.12 92 ASN A CA 1
ATOM 664 C C . ASN A 1 92 ? -0.034 13.616 0.451 1.00 91.12 92 ASN A C 1
ATOM 666 O O . ASN A 1 92 ? 1.012 13.491 -0.196 1.00 91.12 92 ASN A O 1
ATOM 670 N N . ASN A 1 93 ? -0.161 13.145 1.687 1.00 93.44 93 ASN A N 1
ATOM 671 C CA . ASN A 1 93 ? 0.862 12.339 2.341 1.00 93.44 93 ASN A CA 1
ATOM 672 C C . ASN A 1 93 ? 0.534 10.856 2.155 1.00 93.44 93 ASN A C 1
ATOM 674 O O . ASN A 1 93 ? -0.621 10.457 2.260 1.00 93.44 93 ASN A O 1
ATOM 678 N N . ILE A 1 94 ? 1.547 10.031 1.922 1.00 94.94 94 ILE A N 1
ATOM 679 C CA . ILE A 1 94 ? 1.461 8.588 2.143 1.00 94.94 94 ILE A CA 1
ATOM 680 C C . ILE A 1 94 ? 1.973 8.363 3.559 1.00 94.94 94 ILE A C 1
ATOM 682 O O . ILE A 1 94 ? 3.106 8.742 3.874 1.00 94.94 94 ILE A O 1
ATOM 686 N N . SER A 1 95 ? 1.135 7.788 4.412 1.00 95.31 95 SER A N 1
ATOM 687 C CA . SER A 1 95 ? 1.414 7.661 5.838 1.00 95.31 95 SER A CA 1
ATOM 688 C C . SER A 1 95 ? 1.127 6.256 6.335 1.00 95.31 95 SER A C 1
ATOM 690 O O . SER A 1 95 ? 0.152 5.624 5.928 1.00 95.31 95 SER A O 1
ATOM 692 N N . ILE A 1 96 ? 1.943 5.804 7.280 1.00 95.44 96 ILE A N 1
ATOM 693 C CA . ILE A 1 96 ? 1.558 4.735 8.194 1.00 95.44 96 ILE A CA 1
ATOM 694 C C . ILE A 1 96 ? 0.364 5.271 8.992 1.00 95.44 96 ILE A C 1
ATOM 696 O O . ILE A 1 96 ? 0.448 6.350 9.567 1.00 95.44 96 ILE A O 1
ATOM 700 N N . LEU A 1 97 ? -0.766 4.572 8.949 1.00 94.88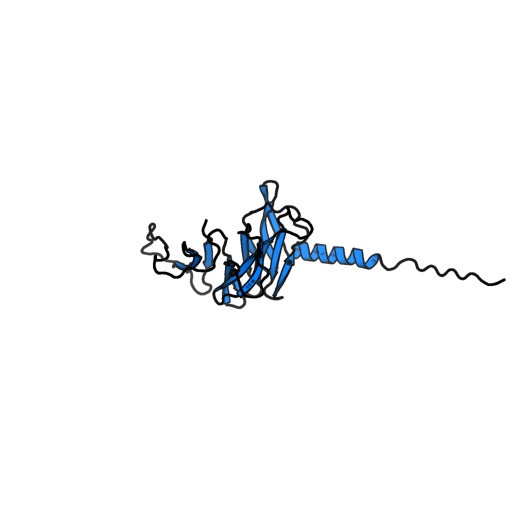 97 LEU A N 1
ATOM 701 C CA . LEU A 1 97 ? -2.005 4.892 9.663 1.00 94.88 97 LEU A CA 1
ATOM 702 C C . LEU A 1 97 ? -2.074 4.194 11.025 1.00 94.88 97 LEU A C 1
ATOM 704 O O . LEU A 1 97 ? -2.721 4.683 11.945 1.00 94.88 97 LEU A O 1
ATOM 708 N N . SER A 1 98 ? -1.435 3.031 11.133 1.00 93.62 98 SER A N 1
ATOM 709 C CA . SER A 1 98 ? -1.341 2.218 12.344 1.00 93.62 98 SER A CA 1
ATOM 710 C C . SER A 1 98 ? -0.008 1.460 12.317 1.00 93.62 98 SER A C 1
ATOM 712 O O . SER A 1 98 ? 0.360 0.983 11.239 1.00 93.62 98 SER A O 1
ATOM 714 N N . PRO A 1 99 ? 0.729 1.352 13.441 1.00 90.56 99 PRO A N 1
ATOM 715 C CA . PRO A 1 99 ? 0.340 1.776 14.794 1.00 90.56 99 PRO A CA 1
ATOM 716 C C . PRO A 1 99 ? 0.520 3.276 15.073 1.00 90.56 99 PRO A C 1
ATOM 718 O O . PRO A 1 99 ? -0.089 3.799 16.001 1.00 90.56 99 PRO A O 1
ATOM 721 N N . ILE A 1 100 ? 1.348 3.973 14.291 1.00 88.56 100 ILE A N 1
ATOM 722 C CA . ILE A 1 100 ? 1.674 5.390 14.491 1.00 88.56 100 ILE A CA 1
ATOM 723 C C . ILE A 1 100 ? 1.403 6.147 13.196 1.00 88.56 100 ILE A C 1
ATOM 725 O O . ILE A 1 100 ? 1.787 5.692 12.122 1.00 88.56 100 ILE A O 1
ATOM 729 N N . SER A 1 101 ? 0.785 7.324 13.314 1.00 87.31 101 SER A N 1
ATOM 730 C CA . SER A 1 101 ? 0.575 8.235 12.190 1.00 87.31 101 SER A CA 1
ATOM 731 C C . SER A 1 101 ? 1.893 8.891 11.766 1.00 87.31 101 SER A C 1
ATOM 733 O O . SER A 1 101 ? 2.274 9.922 12.319 1.00 87.31 101 SER A O 1
ATOM 735 N N . GLN A 1 102 ? 2.580 8.317 10.775 1.00 91.69 102 GLN A N 1
ATOM 736 C CA . GLN A 1 102 ? 3.863 8.824 10.270 1.00 91.69 102 GLN A CA 1
ATOM 737 C C . GLN A 1 102 ? 3.861 8.934 8.746 1.00 91.69 102 GLN A C 1
ATOM 739 O O . GLN A 1 102 ? 3.605 7.958 8.046 1.00 91.69 102 GLN A O 1
ATOM 744 N N . THR A 1 103 ? 4.199 10.111 8.218 1.00 93.69 103 THR A N 1
ATOM 745 C CA . THR A 1 10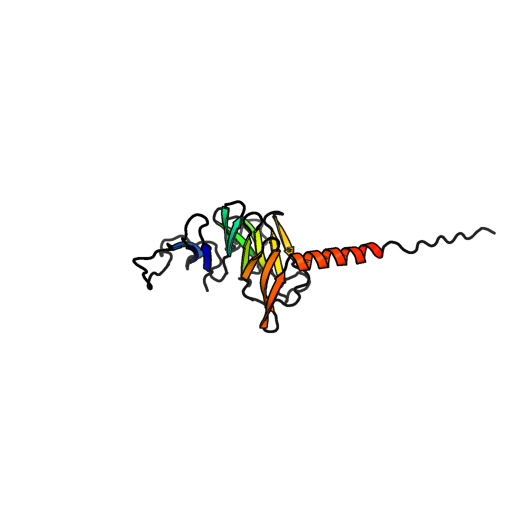3 ? 4.388 10.322 6.775 1.00 93.69 103 THR A CA 1
ATOM 746 C C . THR A 1 103 ? 5.693 9.691 6.296 1.00 93.69 103 THR A C 1
ATOM 748 O O . THR A 1 103 ? 6.753 9.976 6.848 1.00 93.69 103 THR A O 1
ATOM 751 N N . ILE A 1 104 ? 5.604 8.879 5.243 1.00 93.88 104 ILE A N 1
ATOM 752 C CA . ILE A 1 104 ? 6.738 8.179 4.615 1.00 93.88 104 ILE A CA 1
ATOM 753 C C . ILE A 1 104 ? 7.038 8.695 3.204 1.00 93.88 104 ILE A C 1
ATOM 755 O O . ILE A 1 104 ? 8.178 8.658 2.755 1.00 93.88 104 ILE A O 1
ATOM 759 N N . ALA A 1 105 ? 6.029 9.223 2.507 1.00 93.06 105 ALA A N 1
ATOM 760 C CA . ALA A 1 105 ? 6.186 9.806 1.180 1.00 93.06 105 ALA A CA 1
ATOM 761 C C . ALA A 1 105 ? 5.088 10.843 0.898 1.00 93.06 105 ALA A C 1
ATOM 763 O O . ALA A 1 105 ? 4.172 11.046 1.698 1.00 93.06 105 ALA A O 1
ATOM 764 N N . ARG A 1 106 ? 5.180 11.516 -0.252 1.00 91.25 106 ARG A N 1
ATOM 765 C CA . ARG A 1 106 ? 4.167 12.458 -0.744 1.00 91.25 106 ARG A CA 1
ATOM 766 C C . ARG A 1 106 ? 3.787 12.130 -2.176 1.00 91.25 106 ARG A C 1
ATOM 768 O O . ARG A 1 106 ? 4.630 11.687 -2.954 1.00 91.25 106 ARG A O 1
ATOM 775 N N . VAL A 1 107 ? 2.529 12.387 -2.507 1.00 90.94 107 VAL A N 1
ATOM 776 C CA . VAL A 1 107 ? 1.941 12.062 -3.806 1.00 90.94 107 VAL A CA 1
ATOM 777 C C . VAL A 1 107 ? 0.952 13.140 -4.226 1.00 90.94 107 VAL A C 1
ATOM 779 O O . VAL A 1 107 ? 0.429 13.863 -3.381 1.00 90.94 107 VAL A O 1
ATOM 782 N N . GLU A 1 108 ? 0.706 13.285 -5.522 1.00 88.81 108 GLU A N 1
ATOM 783 C CA . GLU A 1 108 ? -0.274 14.236 -6.043 1.00 88.81 108 GLU A CA 1
ATOM 784 C C . GLU A 1 108 ? -1.695 13.937 -5.534 1.00 88.81 108 GLU A C 1
ATOM 786 O O . GLU A 1 108 ? -2.058 12.788 -5.284 1.00 88.81 108 GLU A O 1
ATOM 791 N N . GLN A 1 109 ? -2.517 14.978 -5.375 1.00 85.62 109 GLN A N 1
ATOM 792 C CA . GLN A 1 109 ? -3.888 14.854 -4.861 1.00 85.62 109 GLN A CA 1
ATOM 793 C C . GLN A 1 109 ? -4.802 13.946 -5.692 1.00 85.62 109 GLN A C 1
ATOM 795 O O . GLN A 1 109 ? -5.732 13.357 -5.143 1.00 85.62 109 GLN A O 1
ATOM 800 N N . ASP A 1 110 ? -4.556 13.840 -6.999 1.00 82.50 110 ASP A N 1
ATOM 801 C CA . ASP A 1 110 ? -5.318 12.980 -7.907 1.00 82.50 110 ASP A CA 1
ATOM 802 C C . ASP A 1 110 ? -4.862 11.514 -7.873 1.00 82.50 110 ASP A C 1
ATOM 804 O O . ASP A 1 110 ? -5.412 10.674 -8.589 1.00 82.50 110 ASP A O 1
ATOM 808 N N . ASN A 1 111 ? -3.880 11.190 -7.030 1.00 82.81 111 ASN A N 1
ATOM 809 C CA . ASN A 1 111 ? -3.402 9.838 -6.843 1.00 82.81 111 ASN A CA 1
ATOM 810 C C . ASN A 1 111 ? -4.090 9.141 -5.670 1.00 82.81 111 ASN A C 1
ATOM 812 O O . ASN A 1 111 ? -4.171 9.658 -4.557 1.00 82.81 111 ASN A O 1
ATOM 816 N N . SER A 1 112 ? -4.539 7.921 -5.932 1.00 88.50 112 SER A N 1
ATOM 817 C CA . SER A 1 112 ? -5.240 7.074 -4.978 1.00 88.50 112 SER A CA 1
ATOM 818 C C . SER A 1 112 ? -4.626 5.681 -4.835 1.00 88.50 112 SER A C 1
ATOM 820 O O . SER A 1 112 ? -5.204 4.863 -4.131 1.00 88.50 112 SER A O 1
ATOM 822 N N . ARG A 1 113 ? -3.503 5.384 -5.508 1.00 92.69 113 ARG A N 1
ATOM 823 C CA . ARG A 1 113 ? -3.041 4.008 -5.755 1.00 92.69 113 ARG A CA 1
ATOM 824 C C . ARG A 1 113 ? -1.782 3.679 -4.970 1.00 92.69 113 ARG A C 1
ATOM 826 O O . ARG A 1 113 ? -0.705 4.193 -5.276 1.00 92.69 113 ARG A O 1
ATOM 833 N N . ILE A 1 114 ? -1.926 2.779 -4.002 1.00 95.88 114 ILE A N 1
ATOM 834 C CA . ILE A 1 114 ? -0.826 2.243 -3.200 1.00 95.88 114 ILE A CA 1
ATOM 835 C C . ILE A 1 114 ? -0.978 0.731 -3.022 1.00 95.88 114 ILE A C 1
ATOM 837 O O . ILE A 1 114 ? -2.082 0.199 -3.067 1.00 95.88 114 ILE A O 1
ATOM 841 N N . THR A 1 115 ? 0.132 0.048 -2.778 1.00 97.00 115 THR A N 1
ATOM 842 C CA . THR A 1 115 ? 0.178 -1.351 -2.337 1.00 97.00 115 THR A CA 1
ATOM 843 C C . THR A 1 115 ? 1.405 -1.550 -1.449 1.00 97.00 115 THR A C 1
ATOM 845 O O . THR A 1 115 ? 2.338 -0.745 -1.478 1.00 97.00 115 THR A O 1
ATOM 848 N N . SER A 1 116 ? 1.432 -2.611 -0.652 1.00 97.06 116 SER A N 1
ATOM 849 C CA . SER A 1 116 ? 2.594 -2.970 0.159 1.00 97.06 116 SER A CA 1
ATOM 850 C C . SER A 1 116 ? 2.852 -4.466 0.096 1.00 97.06 116 SER A C 1
ATOM 852 O O . SER A 1 116 ? 1.933 -5.265 -0.073 1.00 97.06 116 SER A O 1
ATOM 854 N N . CYS A 1 117 ? 4.114 -4.858 0.234 1.00 95.94 117 CYS A N 1
ATOM 855 C CA . CYS A 1 117 ? 4.497 -6.259 0.376 1.00 95.94 117 CYS A CA 1
ATOM 856 C C . CYS A 1 117 ? 5.640 -6.399 1.372 1.00 95.94 117 CYS A C 1
ATOM 858 O O . CYS A 1 117 ? 6.417 -5.465 1.572 1.00 95.94 117 CYS A O 1
ATOM 860 N N . SER A 1 118 ? 5.752 -7.580 1.971 1.00 94.19 118 SER A N 1
ATOM 861 C CA . SER A 1 118 ? 6.814 -7.898 2.917 1.00 94.19 118 SER A CA 1
ATOM 862 C C . SER A 1 118 ? 7.100 -9.399 2.954 1.00 94.19 118 SER A C 1
ATOM 864 O O . SER A 1 118 ? 6.196 -10.201 2.716 1.00 94.19 118 SER A O 1
ATOM 866 N N . ASN A 1 119 ? 8.337 -9.772 3.292 1.00 92.44 119 ASN A N 1
ATOM 867 C CA . ASN A 1 119 ? 8.722 -11.141 3.669 1.00 92.44 119 ASN A CA 1
ATOM 868 C C . ASN A 1 119 ? 8.862 -11.329 5.196 1.00 92.44 119 ASN A C 1
ATOM 870 O O . ASN A 1 119 ? 9.379 -12.345 5.655 1.00 92.44 119 ASN A O 1
ATOM 874 N N . GLY A 1 120 ? 8.437 -10.340 5.986 1.00 89.19 120 GLY A N 1
ATOM 875 C CA . GLY A 1 120 ? 8.547 -10.305 7.446 1.00 89.19 120 GLY A CA 1
ATOM 876 C C . GLY A 1 120 ? 9.826 -9.641 7.962 1.00 89.19 120 GLY A C 1
ATOM 877 O O . GLY A 1 120 ? 9.813 -9.117 9.075 1.00 89.19 120 GLY A O 1
ATOM 878 N N . ILE A 1 121 ? 10.889 -9.602 7.154 1.00 91.56 121 ILE A N 1
ATOM 879 C CA . ILE A 1 121 ? 12.178 -8.978 7.499 1.00 91.56 121 ILE A CA 1
ATOM 880 C C . ILE A 1 121 ? 12.380 -7.673 6.735 1.00 91.56 121 ILE A C 1
ATOM 882 O O . ILE A 1 121 ? 12.930 -6.744 7.297 1.00 91.56 121 ILE A O 1
ATOM 886 N N . GLN A 1 122 ? 11.911 -7.608 5.492 1.00 92.56 122 GLN A N 1
ATOM 887 C CA . GLN A 1 122 ? 12.008 -6.468 4.588 1.00 92.56 122 GLN A CA 1
ATOM 888 C C . GLN A 1 122 ? 10.619 -6.107 4.094 1.00 92.56 122 GLN A C 1
ATOM 890 O O . GLN A 1 122 ? 9.797 -6.992 3.837 1.00 92.56 122 GLN A O 1
ATOM 895 N N . SER A 1 123 ? 10.366 -4.817 3.910 1.00 94.38 123 SER A N 1
ATOM 896 C CA . SER A 1 123 ? 9.057 -4.335 3.492 1.00 94.38 123 SER A CA 1
ATOM 897 C C . SER A 1 123 ? 9.163 -3.123 2.579 1.00 94.38 123 SER A C 1
ATOM 899 O O . SER A 1 123 ? 9.985 -2.236 2.803 1.00 94.38 123 SER A O 1
ATOM 901 N N . SER A 1 124 ? 8.260 -3.058 1.601 1.00 96.12 124 SER A N 1
ATOM 902 C CA . SER A 1 124 ? 8.162 -1.937 0.667 1.00 96.12 124 SER A CA 1
ATOM 903 C C . SER A 1 124 ? 6.719 -1.475 0.500 1.00 96.12 124 SER A C 1
ATOM 905 O O . SER A 1 124 ? 5.783 -2.282 0.524 1.00 96.12 124 SER A O 1
ATOM 907 N N . VAL A 1 125 ? 6.551 -0.171 0.287 1.00 97.19 125 VAL A N 1
ATOM 908 C CA . VAL A 1 125 ? 5.308 0.435 -0.207 1.00 97.19 125 VAL A CA 1
ATOM 909 C C . VAL A 1 125 ? 5.538 0.878 -1.637 1.00 97.19 125 VAL A C 1
ATOM 911 O O . VAL A 1 125 ? 6.448 1.658 -1.908 1.00 97.19 125 VAL A O 1
ATOM 914 N N . PHE A 1 126 ? 4.680 0.423 -2.539 1.00 96.44 126 PHE A N 1
ATOM 915 C CA . PHE A 1 126 ? 4.666 0.878 -3.917 1.00 96.44 126 PHE A CA 1
ATOM 916 C C . PHE A 1 126 ? 3.493 1.812 -4.146 1.00 96.44 126 PHE A C 1
ATOM 918 O O . PHE A 1 126 ? 2.382 1.571 -3.672 1.00 96.44 126 PHE A O 1
ATOM 925 N N . TYR A 1 127 ? 3.741 2.881 -4.883 1.00 95.56 127 TYR A N 1
ATOM 926 C CA . TYR A 1 127 ? 2.736 3.882 -5.197 1.00 95.56 127 TYR A CA 1
ATOM 927 C C . TYR A 1 127 ? 3.020 4.496 -6.557 1.00 95.56 127 TYR A C 1
ATOM 929 O O . TYR A 1 127 ? 4.141 4.448 -7.062 1.00 95.56 127 TYR A O 1
ATOM 937 N N . LEU A 1 128 ? 1.986 5.063 -7.168 1.00 92.88 128 LEU A N 1
ATOM 938 C CA . LEU A 1 128 ? 2.164 5.828 -8.394 1.00 92.88 128 LEU A CA 1
ATOM 939 C C . LEU A 1 128 ? 2.527 7.269 -8.050 1.00 92.88 128 LEU A C 1
ATOM 941 O O . LEU A 1 128 ? 2.063 7.786 -7.039 1.00 92.88 128 LEU A O 1
ATOM 945 N N . ARG A 1 129 ? 3.306 7.941 -8.891 1.00 89.81 129 ARG A N 1
ATOM 946 C CA . ARG A 1 129 ? 3.564 9.386 -8.792 1.00 89.81 129 ARG A CA 1
ATOM 947 C C . ARG A 1 129 ? 3.963 9.940 -10.156 1.00 89.81 129 ARG A C 1
ATOM 949 O O . ARG A 1 129 ? 4.437 9.190 -11.013 1.00 89.81 129 ARG A O 1
ATOM 956 N N . LYS A 1 130 ? 3.778 11.242 -10.365 1.00 87.00 130 LYS A N 1
ATOM 957 C CA . LYS A 1 130 ? 4.344 11.942 -11.528 1.00 87.00 130 LYS A CA 1
ATOM 958 C C . LYS A 1 130 ? 5.868 12.018 -11.432 1.00 87.00 130 LYS A C 1
ATOM 960 O O . LYS A 1 130 ? 6.422 12.165 -10.340 1.00 87.00 130 LYS A O 1
ATOM 965 N N . HIS A 1 131 ? 6.548 11.946 -12.573 1.00 83.44 131 HIS A N 1
ATOM 966 C CA . HIS A 1 131 ? 7.991 12.159 -12.637 1.00 83.44 131 HIS A CA 1
ATOM 967 C C . HIS A 1 131 ? 8.284 13.619 -13.028 1.00 83.44 131 HIS A C 1
ATOM 969 O O . HIS A 1 131 ? 7.606 14.146 -13.908 1.00 83.44 131 HIS A O 1
ATOM 975 N N . PRO A 1 132 ? 9.284 14.303 -12.434 1.00 80.38 132 PRO A N 1
ATOM 976 C CA . PRO A 1 132 ? 9.579 15.704 -12.763 1.00 80.38 132 PRO A CA 1
ATOM 977 C C . PRO A 1 132 ? 9.864 15.950 -14.251 1.00 80.38 132 PRO A C 1
ATOM 979 O O . PRO A 1 132 ? 9.557 17.018 -14.770 1.00 80.38 132 PRO A O 1
ATOM 982 N N . HIS A 1 133 ? 10.428 14.950 -14.933 1.00 80.38 133 HIS A N 1
ATOM 983 C CA . HIS A 1 133 ? 10.737 15.001 -16.365 1.00 80.38 133 HIS A CA 1
ATOM 984 C C . HIS A 1 133 ? 9.647 14.380 -17.263 1.00 80.38 133 HIS A C 1
ATOM 986 O O . HIS A 1 133 ? 9.787 14.416 -18.480 1.00 80.38 133 HIS A O 1
ATOM 992 N N . ASP A 1 134 ? 8.575 13.826 -16.683 1.00 80.69 134 ASP A N 1
ATOM 993 C CA . ASP A 1 134 ? 7.377 13.348 -17.396 1.00 80.69 134 ASP A CA 1
ATOM 994 C C . ASP A 1 134 ? 6.123 13.597 -16.523 1.00 80.69 134 ASP A C 1
ATOM 996 O O . ASP A 1 134 ? 5.638 12.698 -15.827 1.00 80.69 134 ASP A O 1
ATOM 1000 N N . PRO A 1 135 ? 5.615 14.845 -16.485 1.00 77.31 135 PRO A N 1
ATOM 1001 C CA . PRO A 1 135 ? 4.517 15.236 -15.597 1.00 77.31 135 PRO A CA 1
ATOM 1002 C C . PRO A 1 135 ? 3.148 14.676 -16.019 1.00 77.31 135 PRO A C 1
ATOM 1004 O O . PRO A 1 135 ? 2.210 14.667 -15.216 1.00 77.31 135 PRO A O 1
ATOM 1007 N N . GLU A 1 136 ? 3.025 14.208 -17.261 1.00 78.56 136 GLU A N 1
ATOM 1008 C CA . GLU A 1 136 ? 1.827 13.528 -17.767 1.00 78.56 136 GLU A CA 1
ATOM 1009 C C . GLU A 1 136 ? 1.906 12.006 -17.555 1.00 78.56 136 GLU A C 1
ATOM 1011 O O . GLU A 1 136 ? 0.889 11.303 -17.573 1.00 78.56 136 GLU A O 1
ATOM 1016 N N . GLY A 1 137 ? 3.114 11.493 -17.311 1.00 80.12 137 GLY A N 1
ATOM 1017 C CA . GLY A 1 137 ? 3.391 10.114 -16.955 1.00 80.12 137 GLY A CA 1
ATOM 1018 C C . GLY A 1 137 ? 2.926 9.732 -15.551 1.00 80.12 137 GLY A C 1
ATOM 1019 O O . GLY A 1 137 ? 2.867 10.532 -14.615 1.00 80.12 137 GLY A O 1
ATOM 1020 N N . SER A 1 138 ? 2.601 8.449 -15.399 1.00 87.94 138 SER A N 1
ATOM 1021 C CA . SER A 1 138 ? 2.400 7.809 -14.103 1.00 87.94 138 SER A CA 1
ATOM 1022 C C . SER A 1 138 ? 3.512 6.791 -13.928 1.00 87.94 138 SER A C 1
ATOM 1024 O O . SER A 1 138 ? 3.656 5.884 -14.748 1.00 87.94 138 SER A O 1
ATOM 1026 N N . HIS A 1 139 ? 4.313 6.979 -12.888 1.00 90.12 139 HIS A N 1
ATOM 1027 C CA . HIS A 1 139 ? 5.519 6.204 -12.646 1.00 90.12 139 HIS A CA 1
ATOM 1028 C C . HIS A 1 139 ? 5.382 5.443 -11.342 1.00 90.12 139 HIS A C 1
ATOM 1030 O O . HIS A 1 139 ? 4.759 5.939 -10.401 1.00 90.12 139 HIS A O 1
ATOM 1036 N N . LEU A 1 140 ? 5.966 4.250 -11.287 1.00 93.38 140 LEU A N 1
ATOM 1037 C CA . LEU A 1 140 ? 6.017 3.474 -10.059 1.00 93.38 140 LEU A CA 1
ATOM 1038 C C . LEU A 1 140 ? 7.143 4.007 -9.173 1.00 93.38 140 LEU A C 1
ATOM 1040 O O . LEU A 1 140 ? 8.263 4.239 -9.627 1.00 93.38 140 LEU A O 1
ATOM 1044 N N . TRP A 1 141 ? 6.829 4.197 -7.902 1.00 94.25 141 TRP A N 1
ATOM 1045 C CA . TRP A 1 141 ? 7.771 4.574 -6.864 1.00 94.25 141 TRP A CA 1
ATOM 1046 C C . TRP A 1 141 ? 7.736 3.537 -5.758 1.00 94.25 141 TRP A C 1
ATOM 1048 O O . TRP A 1 141 ? 6.701 2.927 -5.488 1.00 94.25 141 TRP A O 1
ATOM 1058 N N . GLU A 1 142 ? 8.880 3.363 -5.117 1.00 95.31 142 GLU A N 1
ATOM 1059 C CA . GLU A 1 142 ? 9.074 2.446 -4.009 1.00 95.31 142 GLU A CA 1
ATOM 1060 C C . GLU A 1 142 ? 9.548 3.235 -2.791 1.00 95.31 142 GLU A C 1
ATOM 1062 O O . GLU A 1 142 ? 10.542 3.952 -2.876 1.00 95.31 142 GLU A O 1
ATOM 1067 N N . TYR A 1 143 ? 8.857 3.093 -1.662 1.00 96.19 143 TYR A N 1
ATOM 1068 C CA . TYR A 1 143 ? 9.397 3.413 -0.346 1.00 96.19 143 TYR A CA 1
ATOM 1069 C C . TYR A 1 143 ? 9.863 2.121 0.319 1.00 96.19 143 TYR A C 1
ATOM 1071 O O . TYR A 1 143 ? 9.061 1.206 0.516 1.00 96.19 143 TYR A O 1
ATOM 1079 N N . ASP A 1 144 ? 11.143 2.064 0.660 1.00 94.12 144 ASP A N 1
ATOM 1080 C CA . ASP A 1 144 ? 11.781 0.915 1.294 1.00 94.12 144 ASP A CA 1
ATOM 1081 C C . ASP A 1 144 ? 11.961 1.182 2.796 1.00 94.12 144 ASP A C 1
ATOM 1083 O O . ASP A 1 144 ? 12.531 2.201 3.191 1.00 94.12 144 ASP A O 1
ATOM 1087 N N . PHE A 1 145 ? 11.438 0.286 3.640 1.00 92.38 145 PHE A N 1
ATOM 1088 C CA . PHE A 1 145 ? 11.456 0.473 5.097 1.00 92.38 145 PHE A CA 1
ATOM 1089 C C . PHE A 1 145 ? 12.844 0.294 5.721 1.00 92.38 145 PHE A C 1
ATOM 1091 O O . PHE A 1 145 ? 13.094 0.869 6.780 1.00 92.38 145 PHE A O 1
ATOM 1098 N N . ASP A 1 146 ? 13.739 -0.458 5.078 1.00 90.94 146 ASP A N 1
ATOM 1099 C CA . ASP A 1 146 ? 15.091 -0.704 5.587 1.00 90.94 146 ASP A CA 1
ATOM 1100 C C . ASP A 1 146 ? 15.947 0.568 5.448 1.00 90.94 146 ASP A C 1
ATOM 1102 O O . ASP A 1 146 ? 16.620 0.998 6.385 1.00 90.94 146 ASP A O 1
ATOM 1106 N N . SER A 1 147 ? 15.898 1.201 4.273 1.00 91.69 147 SER A N 1
ATOM 1107 C CA . SER A 1 147 ? 16.639 2.430 3.961 1.00 91.69 147 SER A CA 1
ATOM 1108 C C . SER A 1 147 ? 15.911 3.714 4.369 1.00 91.69 147 SER A C 1
ATOM 1110 O O . SER A 1 147 ? 16.535 4.774 4.476 1.00 91.69 147 SER A O 1
ATOM 1112 N N . GLY A 1 148 ? 14.590 3.651 4.558 1.00 92.44 148 GLY A N 1
ATOM 1113 C CA . GLY A 1 148 ? 13.738 4.812 4.808 1.00 92.44 148 GLY A CA 1
ATOM 1114 C C . GLY A 1 148 ? 13.657 5.780 3.623 1.00 92.44 148 GLY A C 1
ATOM 1115 O O . GLY A 1 148 ? 13.289 6.942 3.813 1.00 92.44 148 GLY A O 1
ATOM 1116 N N . GLN A 1 149 ? 14.033 5.336 2.419 1.00 92.94 149 GLN A N 1
ATOM 1117 C CA . GLN A 1 149 ? 14.090 6.168 1.219 1.00 92.94 149 GLN A CA 1
ATOM 1118 C C . GLN A 1 149 ? 12.982 5.819 0.230 1.00 92.94 149 GLN A C 1
ATOM 1120 O O . GLN A 1 149 ? 12.626 4.657 0.031 1.00 92.94 149 GLN A O 1
ATOM 1125 N N . ALA A 1 150 ? 12.483 6.857 -0.440 1.00 93.19 150 ALA A N 1
ATOM 1126 C CA . ALA A 1 150 ? 11.638 6.727 -1.614 1.00 93.19 150 ALA A CA 1
ATOM 1127 C C . ALA A 1 150 ? 12.484 6.845 -2.888 1.00 93.19 150 ALA A C 1
ATOM 1129 O O . ALA A 1 150 ? 13.228 7.814 -3.041 1.00 93.19 150 ALA A O 1
ATOM 1130 N N . LYS A 1 151 ? 12.326 5.911 -3.826 1.00 91.38 151 LYS A N 1
ATOM 1131 C CA . LYS A 1 151 ? 12.991 5.942 -5.134 1.00 91.38 151 LYS A CA 1
ATOM 1132 C C . LYS A 1 151 ? 12.006 5.721 -6.275 1.00 91.38 151 LYS A C 1
ATOM 1134 O O . LYS A 1 151 ? 11.014 5.005 -6.133 1.00 91.38 151 LYS A O 1
ATOM 1139 N N . HIS A 1 152 ? 12.304 6.341 -7.409 1.00 90.31 152 HIS A N 1
ATOM 1140 C CA . HIS A 1 152 ? 11.664 6.017 -8.675 1.00 90.31 152 HIS A CA 1
ATOM 1141 C C . HIS A 1 152 ? 12.104 4.617 -9.112 1.00 90.31 152 HIS A C 1
ATOM 1143 O O . HIS A 1 152 ? 13.266 4.243 -8.938 1.00 90.31 152 HIS A O 1
ATOM 1149 N N . VAL A 1 153 ? 11.170 3.841 -9.652 1.00 89.50 153 VAL A N 1
ATOM 1150 C CA . VAL A 1 153 ? 11.484 2.565 -10.285 1.00 89.50 153 VAL A CA 1
ATOM 1151 C C . VAL A 1 153 ? 11.741 2.830 -11.764 1.00 89.50 153 VAL A C 1
ATOM 1153 O O . VAL A 1 153 ? 10.808 3.055 -12.538 1.00 89.50 153 VAL A O 1
ATOM 1156 N N . ASP A 1 154 ? 13.020 2.827 -12.132 1.00 77.12 154 ASP A N 1
ATOM 1157 C CA . ASP A 1 154 ? 13.452 3.060 -13.508 1.00 77.12 154 ASP A CA 1
ATOM 1158 C C . ASP A 1 154 ? 12.927 1.967 -14.464 1.00 77.12 154 ASP A C 1
ATOM 1160 O O . ASP A 1 154 ? 12.511 0.884 -14.050 1.00 77.12 154 ASP A O 1
ATOM 1164 N N . ASP A 1 155 ? 12.889 2.284 -15.760 1.00 70.19 155 ASP A N 1
ATOM 1165 C CA . ASP A 1 155 ? 12.464 1.404 -16.865 1.00 70.19 155 ASP A CA 1
ATOM 1166 C C . ASP A 1 155 ? 10.976 0.988 -16.915 1.00 70.19 155 ASP A C 1
ATOM 1168 O O . ASP A 1 155 ? 10.539 0.308 -17.850 1.00 70.19 155 ASP A O 1
ATOM 1172 N N . LEU A 1 156 ? 10.130 1.491 -16.012 1.00 76.38 156 LEU A N 1
ATOM 1173 C CA . LEU A 1 156 ? 8.670 1.343 -16.098 1.00 76.38 156 LEU A CA 1
ATOM 1174 C C . LEU A 1 156 ? 8.016 2.473 -16.910 1.00 76.38 156 LEU A C 1
ATOM 1176 O O . LEU A 1 156 ? 7.203 3.244 -16.407 1.00 76.38 156 LEU A O 1
ATOM 1180 N N . ALA A 1 157 ? 8.318 2.560 -18.207 1.00 61.91 157 ALA A N 1
ATOM 1181 C CA . ALA A 1 157 ? 7.883 3.685 -19.053 1.00 61.91 157 ALA A CA 1
ATOM 1182 C C . ALA A 1 157 ? 6.366 3.758 -19.368 1.00 61.91 157 ALA A C 1
ATOM 1184 O O . ALA A 1 157 ? 5.929 4.615 -20.136 1.00 61.91 157 ALA A O 1
ATOM 1185 N N . ASN A 1 158 ? 5.528 2.861 -18.836 1.00 75.94 158 ASN A N 1
ATOM 1186 C CA . ASN A 1 158 ? 4.184 2.643 -19.382 1.00 75.94 158 ASN A CA 1
ATOM 1187 C C . ASN A 1 158 ? 3.095 2.295 -18.362 1.00 75.94 158 ASN A C 1
ATOM 1189 O O . ASN A 1 158 ? 2.123 1.657 -18.754 1.00 75.94 158 ASN A O 1
ATOM 1193 N N . VAL A 1 159 ? 3.184 2.694 -17.091 1.00 89.88 159 VAL A N 1
ATOM 1194 C CA . VAL A 1 159 ? 2.060 2.449 -16.165 1.00 89.88 159 VAL A CA 1
ATOM 1195 C C . VAL A 1 159 ? 0.856 3.317 -16.557 1.00 89.88 159 VAL A C 1
ATOM 1197 O O . VAL A 1 159 ? 0.987 4.511 -16.845 1.00 89.88 159 VAL A O 1
ATOM 1200 N N . ARG A 1 160 ? -0.340 2.719 -16.617 1.00 90.69 160 ARG A N 1
ATOM 1201 C CA . ARG A 1 160 ? -1.583 3.456 -16.876 1.00 90.69 160 ARG A CA 1
ATOM 1202 C C . ARG A 1 160 ? -1.901 4.356 -15.685 1.00 90.69 160 ARG A C 1
ATOM 1204 O O . ARG A 1 160 ? -1.899 3.894 -14.544 1.00 90.69 160 ARG A O 1
ATOM 1211 N N . LYS A 1 161 ? -2.256 5.620 -15.939 1.00 88.62 161 LYS A N 1
ATOM 1212 C CA . LYS A 1 161 ? -2.730 6.530 -14.886 1.00 88.62 161 LYS A CA 1
ATOM 1213 C C . LYS A 1 161 ? -3.891 5.889 -14.119 1.00 88.62 161 LYS A C 1
ATOM 1215 O O . LYS A 1 161 ? -4.866 5.442 -14.723 1.00 88.62 161 LYS A O 1
ATOM 1220 N N . GLY A 1 162 ? -3.773 5.849 -12.793 1.00 87.62 162 GLY A N 1
ATOM 1221 C CA . GLY A 1 162 ? -4.792 5.277 -11.912 1.00 87.62 162 GLY A CA 1
ATOM 1222 C C . GLY A 1 162 ? -4.889 3.749 -11.948 1.00 87.62 162 GLY A C 1
ATOM 1223 O O . GLY A 1 162 ? -5.869 3.219 -11.417 1.00 87.62 162 GLY A O 1
ATOM 1224 N N . SER A 1 163 ? -3.908 3.052 -12.544 1.00 92.00 163 SER A N 1
ATOM 1225 C CA . SER A 1 163 ? -3.803 1.591 -12.476 1.00 92.00 163 SER A CA 1
ATOM 1226 C C . SER A 1 163 ? -3.898 1.120 -11.029 1.00 92.00 163 SER A C 1
ATOM 1228 O O . SER A 1 163 ? -3.195 1.638 -10.164 1.00 92.00 163 SER A O 1
ATOM 1230 N N . GLY A 1 164 ? -4.723 0.102 -10.781 1.00 92.50 164 GLY A N 1
ATOM 1231 C CA . GLY A 1 164 ? -4.618 -0.660 -9.541 1.00 92.50 164 GLY A CA 1
ATOM 1232 C C . GLY A 1 164 ? -3.221 -1.266 -9.425 1.00 92.50 164 GLY A C 1
ATOM 1233 O O . GLY A 1 164 ? -2.598 -1.587 -10.444 1.00 92.50 164 GLY A O 1
ATOM 1234 N N . LEU A 1 165 ? -2.736 -1.385 -8.194 1.00 95.38 165 LEU A N 1
ATOM 1235 C CA . LEU A 1 165 ? -1.470 -2.027 -7.881 1.00 95.38 165 LEU A CA 1
ATOM 1236 C C . LEU A 1 165 ? -1.737 -3.221 -6.971 1.00 95.38 165 LEU A C 1
ATOM 1238 O O . LEU A 1 165 ? -2.555 -3.137 -6.058 1.00 95.38 165 LEU A O 1
ATOM 1242 N N . ALA A 1 166 ? -1.023 -4.312 -7.210 1.00 96.25 166 ALA A N 1
ATOM 1243 C CA . ALA A 1 166 ? -0.929 -5.421 -6.275 1.00 96.25 166 ALA A CA 1
ATOM 1244 C C . ALA A 1 166 ? 0.540 -5.794 -6.143 1.00 96.25 166 ALA A C 1
ATOM 1246 O O . ALA A 1 166 ? 1.240 -5.896 -7.145 1.00 96.25 166 ALA A O 1
ATOM 1247 N N . SER A 1 167 ? 1.021 -5.988 -4.924 1.00 96.31 167 SER A N 1
ATOM 1248 C CA . SER A 1 167 ? 2.408 -6.375 -4.686 1.00 96.31 167 SER A CA 1
ATOM 1249 C C . SER A 1 167 ? 2.483 -7.609 -3.820 1.00 96.31 167 SER A C 1
ATOM 1251 O O . SER A 1 167 ? 1.695 -7.773 -2.890 1.00 96.31 167 SER A O 1
ATOM 1253 N N . TYR A 1 168 ? 3.476 -8.443 -4.083 1.00 95.75 168 TYR A N 1
ATOM 1254 C CA . TYR A 1 168 ? 3.769 -9.600 -3.257 1.00 95.75 168 TYR A CA 1
ATOM 1255 C C . TYR A 1 168 ? 5.274 -9.825 -3.184 1.00 95.75 168 TYR A C 1
ATOM 1257 O O . TYR A 1 168 ? 6.057 -9.288 -3.969 1.00 95.75 168 TYR A O 1
ATOM 1265 N N . TYR A 1 169 ? 5.668 -10.600 -2.184 1.00 93.00 169 TYR A N 1
ATOM 1266 C CA . TYR A 1 169 ? 7.057 -10.919 -1.915 1.00 93.00 169 TYR A CA 1
ATOM 1267 C C . TYR A 1 169 ? 7.282 -12.403 -2.234 1.00 93.00 169 TYR A C 1
ATOM 1269 O O . TYR A 1 169 ? 6.518 -13.263 -1.795 1.00 93.00 169 TYR A O 1
ATOM 1277 N N . THR A 1 170 ? 8.324 -12.709 -3.003 1.00 90.81 170 THR A N 1
ATOM 1278 C CA . THR A 1 170 ? 8.880 -14.068 -3.150 1.00 90.81 170 THR A CA 1
ATOM 1279 C C . THR A 1 170 ? 10.171 -14.160 -2.350 1.00 90.81 170 THR A C 1
ATOM 1281 O O . THR A 1 170 ? 10.688 -13.133 -1.940 1.00 90.81 170 THR A O 1
ATOM 1284 N N . LYS A 1 171 ? 10.730 -15.357 -2.133 1.00 81.81 171 LYS A N 1
ATOM 1285 C CA . LYS A 1 171 ? 11.846 -15.591 -1.192 1.00 81.81 171 LYS A CA 1
ATOM 1286 C C . LYS A 1 171 ? 12.911 -14.479 -1.142 1.00 81.81 171 LYS A C 1
ATOM 1288 O O . LYS A 1 171 ? 13.280 -14.069 -0.047 1.00 81.81 171 LYS A O 1
ATOM 1293 N N . ASP A 1 172 ? 13.323 -13.942 -2.293 1.00 85.69 172 ASP A N 1
ATOM 1294 C CA . ASP A 1 172 ? 14.218 -12.782 -2.325 1.00 85.69 172 ASP A CA 1
ATOM 1295 C C . ASP A 1 172 ? 13.856 -11.741 -3.406 1.00 85.69 172 ASP A C 1
ATOM 1297 O O . ASP A 1 172 ? 14.738 -11.094 -3.954 1.00 85.69 172 ASP A O 1
ATOM 1301 N N . ASP A 1 173 ? 12.582 -11.583 -3.780 1.00 92.06 173 ASP A N 1
ATOM 1302 C CA . ASP A 1 173 ? 12.177 -10.526 -4.727 1.00 92.06 173 ASP A CA 1
ATOM 1303 C C . ASP A 1 173 ? 10.843 -9.877 -4.361 1.00 92.06 173 ASP A C 1
ATOM 1305 O O . ASP A 1 173 ? 9.910 -10.550 -3.918 1.00 92.06 173 ASP A O 1
ATOM 1309 N N . ARG A 1 174 ? 10.751 -8.573 -4.623 1.00 93.50 174 ARG A N 1
ATOM 1310 C CA . ARG A 1 174 ? 9.520 -7.784 -4.556 1.00 93.50 174 ARG A CA 1
ATOM 1311 C C . ARG A 1 174 ? 8.938 -7.691 -5.953 1.00 93.50 174 ARG A C 1
ATOM 1313 O O . ARG A 1 174 ? 9.629 -7.244 -6.873 1.00 93.50 174 ARG A O 1
ATOM 1320 N N . LEU A 1 175 ? 7.676 -8.076 -6.091 1.00 94.81 175 LEU A N 1
ATOM 1321 C CA . LEU A 1 175 ? 6.967 -8.008 -7.358 1.00 94.81 175 LEU A CA 1
ATOM 1322 C C . LEU A 1 175 ? 5.763 -7.084 -7.264 1.00 94.81 175 LEU A C 1
ATOM 1324 O O . LEU A 1 175 ? 5.113 -6.997 -6.219 1.00 94.81 175 LEU A O 1
ATOM 1328 N N . VAL A 1 176 ? 5.473 -6.394 -8.367 1.00 96.00 176 VAL A N 1
ATOM 1329 C CA . VAL A 1 176 ? 4.323 -5.491 -8.484 1.00 96.00 176 VAL A CA 1
ATOM 1330 C C . VAL A 1 176 ? 3.584 -5.767 -9.781 1.00 96.00 176 VAL A C 1
ATOM 1332 O O . VAL A 1 176 ? 4.141 -5.625 -10.866 1.00 96.00 176 VAL A O 1
ATOM 1335 N N . VAL A 1 177 ? 2.309 -6.112 -9.667 1.00 96.25 177 VAL A N 1
ATOM 1336 C CA . VAL A 1 177 ? 1.380 -6.273 -10.780 1.00 96.25 177 VAL A CA 1
ATOM 1337 C C . VAL A 1 177 ? 0.662 -4.950 -11.030 1.00 96.25 177 VAL A C 1
ATOM 1339 O O . VAL A 1 177 ? 0.144 -4.321 -10.103 1.00 96.25 177 VAL A O 1
ATOM 1342 N N . TYR A 1 178 ? 0.626 -4.528 -12.292 1.00 94.94 178 TYR A N 1
ATOM 1343 C CA . TYR A 1 178 ? 0.022 -3.270 -12.727 1.00 94.94 178 TYR A CA 1
ATOM 1344 C C . TYR A 1 178 ? -0.537 -3.386 -14.151 1.00 94.94 178 TYR A C 1
ATOM 1346 O O . TYR A 1 178 ? -0.238 -4.326 -14.885 1.00 94.94 178 TYR A O 1
ATOM 1354 N N . GLN A 1 179 ? -1.348 -2.414 -14.565 1.00 94.06 179 GLN A N 1
ATOM 1355 C CA . GLN A 1 179 ? -1.839 -2.286 -15.932 1.00 94.06 179 GLN A CA 1
ATOM 1356 C C . GLN A 1 179 ? -1.020 -1.244 -16.700 1.00 94.06 179 GLN A C 1
ATOM 1358 O O . GLN A 1 179 ? -0.822 -0.118 -16.231 1.00 94.06 179 GLN A O 1
ATOM 1363 N N . ASP A 1 180 ? -0.571 -1.597 -17.902 1.00 92.19 180 ASP A N 1
ATOM 1364 C CA . ASP A 1 180 ? 0.138 -0.672 -18.780 1.00 92.19 180 ASP A CA 1
ATOM 1365 C C . ASP A 1 180 ? -0.807 0.268 -19.559 1.00 92.19 180 ASP A C 1
ATOM 1367 O O . ASP A 1 180 ? -2.026 0.073 -19.604 1.00 92.19 180 ASP A O 1
ATOM 1371 N N . LYS A 1 181 ? -0.256 1.298 -20.216 1.00 89.56 181 LYS A N 1
ATOM 1372 C CA . LYS A 1 181 ? -1.015 2.265 -21.037 1.00 89.56 181 LYS A CA 1
ATOM 1373 C C . LYS A 1 181 ? -1.821 1.614 -22.179 1.00 89.56 181 LYS A C 1
ATOM 1375 O O . LYS A 1 181 ? -2.762 2.234 -22.666 1.00 89.56 181 LYS A O 1
ATOM 1380 N N . LYS A 1 182 ? -1.489 0.383 -22.593 1.00 91.44 182 LYS A N 1
ATOM 1381 C CA . LYS A 1 182 ? -2.211 -0.400 -23.616 1.00 91.44 182 LYS A CA 1
ATOM 1382 C C . LYS A 1 182 ? -3.291 -1.310 -23.015 1.00 91.44 182 LYS A C 1
ATOM 1384 O O . LYS A 1 182 ? -3.983 -2.000 -23.756 1.00 91.44 182 LYS A O 1
ATOM 1389 N N . GLY A 1 183 ? -3.451 -1.312 -21.692 1.00 91.31 183 GLY A N 1
ATOM 1390 C CA . GLY A 1 183 ? -4.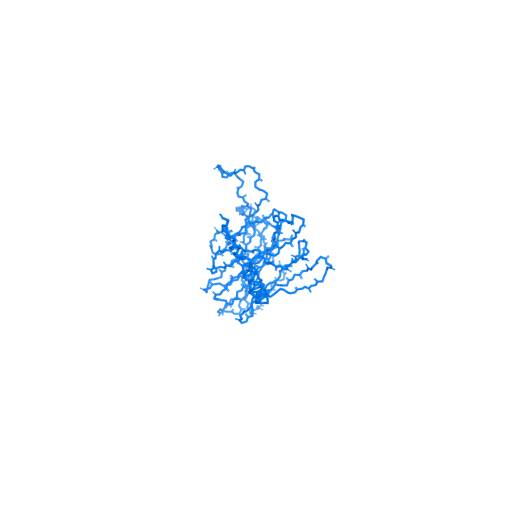426 -2.130 -20.978 1.00 91.31 183 GLY A CA 1
ATOM 1391 C C . GLY A 1 183 ? -3.935 -3.533 -20.612 1.00 91.31 183 GLY A C 1
ATOM 1392 O O . GLY A 1 183 ? -4.712 -4.298 -20.041 1.00 91.31 183 GLY A O 1
ATOM 1393 N N . VAL A 1 184 ? -2.673 -3.871 -20.891 1.00 94.06 184 VAL A N 1
ATOM 1394 C CA . VAL A 1 184 ? -2.092 -5.191 -20.604 1.00 94.06 184 VAL A CA 1
ATOM 1395 C C . VAL A 1 184 ? -1.647 -5.257 -19.145 1.00 94.06 184 VAL A C 1
ATOM 1397 O O . VAL A 1 184 ? -1.023 -4.322 -18.642 1.00 94.06 184 VAL A O 1
ATOM 1400 N N . ILE A 1 185 ? -1.949 -6.366 -18.467 1.00 95.00 185 ILE A N 1
ATOM 1401 C CA . ILE A 1 185 ? -1.449 -6.630 -17.114 1.00 95.00 185 ILE A CA 1
ATOM 1402 C C . ILE A 1 185 ? 0.015 -7.062 -17.199 1.00 95.00 185 ILE A C 1
ATOM 1404 O O . ILE A 1 185 ? 0.365 -7.961 -17.963 1.00 95.00 185 ILE A O 1
ATOM 1408 N N . ARG A 1 186 ? 0.866 -6.394 -16.427 1.00 93.69 186 ARG A N 1
ATOM 1409 C CA . ARG A 1 186 ? 2.309 -6.614 -16.364 1.00 93.69 186 ARG A CA 1
ATOM 1410 C C . ARG A 1 186 ? 2.747 -6.831 -14.931 1.00 93.69 186 ARG A C 1
ATOM 1412 O O . ARG A 1 186 ? 2.066 -6.418 -13.997 1.00 93.69 186 ARG A O 1
ATOM 1419 N N . GLU A 1 187 ? 3.917 -7.429 -14.797 1.00 93.12 187 GLU A N 1
ATOM 1420 C CA . GLU A 1 187 ? 4.588 -7.656 -13.530 1.00 93.12 187 GLU A CA 1
ATOM 1421 C C . GLU A 1 187 ? 5.982 -7.030 -13.574 1.00 93.12 187 GLU A C 1
ATOM 1423 O O . GLU A 1 187 ? 6.734 -7.204 -14.533 1.00 93.12 187 GLU A O 1
ATOM 1428 N N . TYR A 1 188 ? 6.295 -6.266 -12.538 1.00 92.38 188 TYR A N 1
ATOM 1429 C CA . TYR A 1 188 ? 7.613 -5.722 -12.251 1.00 92.38 188 TYR A CA 1
ATOM 1430 C C . TYR A 1 188 ? 8.338 -6.624 -11.245 1.00 92.38 188 TYR A C 1
ATOM 1432 O O . TYR A 1 188 ? 7.708 -7.109 -10.309 1.00 92.38 188 TYR A O 1
ATOM 1440 N N . SER A 1 189 ? 9.657 -6.780 -11.408 1.00 92.00 189 SER A N 1
ATOM 1441 C CA . SER A 1 189 ? 10.564 -7.505 -10.505 1.00 92.00 189 SER A CA 1
ATOM 1442 C C . SER A 1 189 ? 11.704 -6.582 -10.064 1.00 92.00 189 SER A C 1
ATOM 1444 O O . SER A 1 189 ? 12.425 -6.018 -10.900 1.00 92.00 189 SER A O 1
ATOM 1446 N N . SER A 1 190 ? 11.901 -6.449 -8.747 1.00 87.00 190 SER A N 1
ATOM 1447 C CA . SER A 1 190 ? 12.969 -5.603 -8.197 1.00 87.00 190 SER A CA 1
ATOM 1448 C C . SER A 1 190 ? 14.369 -6.149 -8.492 1.00 87.00 190 SER A C 1
ATOM 1450 O O . SER A 1 190 ? 15.264 -5.385 -8.850 1.00 87.00 190 SER A O 1
ATOM 1452 N N . LYS A 1 191 ? 14.547 -7.475 -8.472 1.00 84.06 191 LYS A N 1
ATOM 1453 C CA . LYS A 1 191 ? 15.819 -8.126 -8.823 1.00 84.06 191 LYS A CA 1
ATOM 1454 C C . LYS A 1 191 ? 16.227 -7.921 -10.276 1.00 84.06 191 LYS A C 1
ATOM 1456 O O . LYS A 1 191 ? 17.398 -7.663 -10.550 1.00 84.06 191 LYS A O 1
ATOM 1461 N N . THR A 1 192 ? 15.286 -8.075 -11.209 1.00 68.81 192 THR A N 1
ATOM 1462 C CA . THR A 1 192 ? 15.577 -7.930 -12.647 1.00 68.81 192 THR A CA 1
ATOM 1463 C C . THR A 1 192 ? 16.091 -6.522 -12.938 1.00 68.81 192 THR A C 1
ATOM 1465 O O . THR A 1 192 ? 17.074 -6.341 -13.656 1.00 68.81 192 THR A O 1
ATOM 1468 N N . THR A 1 193 ? 15.483 -5.535 -12.286 1.00 60.38 193 THR A N 1
ATOM 1469 C CA . THR A 1 193 ? 15.849 -4.122 -12.401 1.00 60.38 193 THR A CA 1
ATOM 1470 C C . THR A 1 193 ? 17.210 -3.837 -11.769 1.00 60.38 193 THR A C 1
ATOM 1472 O O . THR A 1 193 ? 18.050 -3.193 -12.393 1.00 60.38 193 THR A O 1
ATOM 1475 N N . ASP A 1 194 ? 17.497 -4.393 -10.588 1.00 60.72 194 ASP A N 1
ATOM 1476 C CA . ASP A 1 194 ? 18.806 -4.240 -9.940 1.00 60.72 194 ASP A CA 1
ATOM 1477 C C . ASP A 1 194 ? 19.957 -4.825 -10.782 1.00 60.72 194 ASP A C 1
ATOM 1479 O O . ASP A 1 194 ? 21.058 -4.267 -10.802 1.00 60.72 194 ASP A O 1
ATOM 1483 N N . ILE A 1 195 ? 19.724 -5.933 -11.499 1.00 59.00 195 ILE A N 1
ATOM 1484 C CA . ILE A 1 195 ? 20.716 -6.536 -12.408 1.00 59.00 195 ILE A CA 1
ATOM 1485 C C . ILE A 1 195 ? 20.949 -5.638 -13.628 1.00 59.00 195 ILE A C 1
ATOM 1487 O O . ILE A 1 195 ? 22.102 -5.374 -13.977 1.00 59.00 195 ILE A O 1
ATOM 1491 N N . LEU A 1 196 ? 19.881 -5.132 -14.252 1.00 56.84 196 LEU A N 1
ATOM 1492 C CA . LEU A 1 196 ? 19.984 -4.215 -15.393 1.00 56.84 196 LEU A CA 1
ATOM 1493 C C . LEU A 1 196 ? 20.703 -2.913 -15.006 1.00 56.84 196 LEU A C 1
ATOM 1495 O O . LEU A 1 196 ? 21.599 -2.469 -15.722 1.00 56.84 196 LEU A O 1
ATOM 1499 N N . MET A 1 197 ? 20.404 -2.359 -13.828 1.00 54.81 197 MET A N 1
ATOM 1500 C CA . MET A 1 197 ? 21.063 -1.160 -13.299 1.00 54.81 197 MET A CA 1
ATOM 1501 C C . MET A 1 197 ? 22.549 -1.375 -12.995 1.00 54.81 197 MET A C 1
ATOM 1503 O O . MET A 1 197 ? 23.377 -0.520 -13.318 1.00 54.81 197 MET A O 1
ATOM 1507 N N . LYS A 1 198 ? 22.916 -2.513 -12.389 1.00 56.47 198 LYS A N 1
ATOM 1508 C CA . LYS A 1 198 ? 24.328 -2.851 -12.147 1.00 56.47 198 LYS A CA 1
ATOM 1509 C C . LYS A 1 198 ? 25.084 -2.983 -13.463 1.00 56.47 198 LYS A C 1
ATOM 1511 O O . LYS A 1 198 ? 26.149 -2.387 -13.597 1.00 56.47 198 LYS A O 1
ATOM 1516 N N . ASN A 1 199 ? 24.511 -3.682 -14.441 1.00 48.41 199 ASN A N 1
ATOM 1517 C CA . ASN A 1 199 ? 25.139 -3.886 -15.744 1.00 48.41 199 ASN A CA 1
ATOM 1518 C C . ASN A 1 199 ? 25.286 -2.572 -16.523 1.00 48.41 199 ASN A C 1
ATOM 1520 O O . ASN A 1 199 ? 26.357 -2.315 -17.065 1.00 48.41 199 ASN A O 1
ATOM 1524 N N . ASN A 1 200 ? 24.285 -1.688 -16.497 1.00 50.69 200 ASN A N 1
ATOM 1525 C CA . ASN A 1 200 ? 24.368 -0.383 -17.160 1.00 50.69 200 ASN A CA 1
ATOM 1526 C C . ASN A 1 200 ? 25.383 0.565 -16.502 1.00 50.69 200 ASN A C 1
ATOM 1528 O O . ASN A 1 200 ? 26.042 1.326 -17.210 1.00 50.69 200 ASN A O 1
ATOM 1532 N N . ARG A 1 201 ? 25.602 0.489 -15.180 1.00 48.34 201 ARG A N 1
ATOM 1533 C CA . ARG A 1 201 ? 26.676 1.264 -14.530 1.00 48.34 201 ARG A CA 1
ATOM 1534 C C . ARG A 1 201 ? 28.073 0.848 -14.990 1.00 48.34 201 ARG A C 1
ATOM 1536 O O . ARG A 1 201 ? 28.920 1.725 -15.105 1.00 48.34 201 ARG A O 1
ATOM 1543 N N . PHE A 1 202 ? 28.310 -0.429 -15.306 1.00 44.56 202 PHE A N 1
ATOM 1544 C CA . PHE A 1 202 ? 29.607 -0.879 -15.837 1.00 44.56 202 PHE A CA 1
ATOM 1545 C C . PHE A 1 202 ? 29.916 -0.328 -17.235 1.00 44.56 202 PHE A C 1
ATOM 1547 O O . PHE A 1 202 ? 31.085 -0.144 -17.566 1.00 44.56 202 PHE A O 1
ATOM 1554 N N . PHE A 1 203 ? 28.898 -0.019 -18.041 1.00 43.09 203 PHE A N 1
ATOM 1555 C CA . PHE A 1 203 ? 29.109 0.580 -19.362 1.00 43.09 203 PHE A CA 1
ATOM 1556 C C . PHE A 1 203 ? 29.398 2.086 -19.299 1.00 43.09 203 PHE A C 1
ATOM 1558 O O . PHE A 1 203 ? 30.114 2.595 -20.160 1.00 43.09 203 PHE A O 1
ATOM 1565 N N . TYR A 1 204 ? 28.927 2.798 -18.269 1.00 40.88 204 TYR A N 1
ATOM 1566 C CA . TYR A 1 204 ? 29.199 4.233 -18.122 1.00 40.88 204 TYR A CA 1
ATOM 1567 C C . TYR A 1 204 ? 30.576 4.541 -17.511 1.00 40.88 204 TYR A C 1
ATOM 1569 O O . TYR A 1 204 ? 31.224 5.489 -17.952 1.00 40.88 204 TYR A O 1
ATOM 1577 N N . THR A 1 205 ? 31.096 3.721 -16.587 1.00 41.81 205 THR A N 1
ATOM 1578 C CA . THR A 1 205 ? 32.454 3.919 -16.029 1.00 41.81 205 THR A CA 1
ATOM 1579 C C . THR A 1 205 ? 33.588 3.546 -16.986 1.00 41.81 205 THR A C 1
ATOM 1581 O O . THR A 1 205 ? 34.734 3.921 -16.740 1.00 41.81 205 THR A O 1
ATOM 1584 N N . ALA A 1 206 ? 33.305 2.840 -18.083 1.00 40.25 206 ALA A N 1
ATOM 1585 C CA . ALA A 1 206 ? 34.317 2.488 -19.080 1.00 40.25 206 ALA A CA 1
ATOM 1586 C C . ALA A 1 206 ? 34.611 3.614 -20.094 1.00 40.25 206 ALA A C 1
ATOM 1588 O O . ALA A 1 206 ? 35.620 3.534 -20.790 1.00 40.25 206 ALA A O 1
ATOM 1589 N N . SER A 1 207 ? 33.780 4.666 -20.179 1.00 41.97 207 SER A N 1
ATOM 1590 C CA . SER A 1 207 ? 33.947 5.724 -21.196 1.00 41.97 207 SER A CA 1
ATOM 1591 C C . SER A 1 207 ? 34.804 6.927 -20.768 1.00 41.97 207 SER A C 1
ATOM 1593 O O . SER A 1 207 ? 35.170 7.733 -21.615 1.00 41.97 207 SER A O 1
ATOM 1595 N N . GLU A 1 208 ? 35.208 7.031 -19.494 1.00 41.00 208 GLU A N 1
ATOM 1596 C CA . GLU A 1 208 ? 36.025 8.159 -18.992 1.00 41.00 208 GLU A CA 1
ATOM 1597 C C . GLU A 1 208 ? 37.544 7.903 -18.979 1.00 41.00 208 GLU A C 1
ATOM 1599 O O . GLU A 1 208 ? 38.318 8.720 -18.483 1.00 41.00 208 GLU A O 1
ATOM 1604 N N . LYS A 1 209 ? 38.019 6.795 -19.559 1.00 44.19 209 LYS A N 1
ATOM 1605 C CA . LYS A 1 209 ? 39.458 6.552 -19.741 1.00 44.19 209 LYS A CA 1
ATOM 1606 C C . LYS A 1 209 ? 39.812 6.327 -21.202 1.00 44.19 209 LYS A C 1
ATOM 1608 O O . LYS A 1 209 ? 40.170 5.214 -21.572 1.00 44.19 209 LYS A O 1
ATOM 1613 N N . GLN A 1 210 ? 39.790 7.382 -22.018 1.00 39.03 210 GLN A N 1
ATOM 1614 C CA . GLN A 1 210 ? 40.646 7.425 -23.206 1.00 39.03 210 GLN A CA 1
ATOM 1615 C C . GLN A 1 210 ? 40.825 8.843 -23.778 1.00 39.03 210 GLN A C 1
ATOM 1617 O O . GLN A 1 210 ? 39.864 9.585 -23.931 1.00 39.03 210 GLN A O 1
ATOM 1622 N N . PHE A 1 211 ? 42.082 9.135 -24.138 1.00 36.88 211 PHE A N 1
ATOM 1623 C CA . PHE A 1 211 ? 42.633 10.311 -24.833 1.00 36.88 211 PHE A CA 1
ATOM 1624 C C . PHE A 1 211 ? 43.045 11.544 -24.004 1.00 36.88 211 PHE A C 1
ATOM 1626 O O . PHE A 1 211 ? 42.512 12.635 -24.164 1.00 36.88 211 PHE A O 1
ATOM 1633 N N . SER A 1 212 ? 44.147 11.409 -23.258 1.00 35.84 212 SER A N 1
ATOM 1634 C CA . SER A 1 212 ? 45.186 12.450 -23.230 1.00 35.84 212 SER A CA 1
ATOM 1635 C C . SER A 1 212 ? 46.358 11.974 -24.094 1.00 35.84 212 SER A C 1
ATOM 1637 O O . SER A 1 212 ? 47.073 11.045 -23.720 1.00 35.84 212 SER A O 1
ATOM 1639 N N . VAL A 1 213 ? 46.512 12.557 -25.284 1.00 40.12 213 VAL A N 1
ATOM 1640 C CA . VAL A 1 213 ? 47.711 12.387 -26.116 1.00 40.12 213 VAL A CA 1
ATOM 1641 C C . VAL A 1 213 ? 48.603 13.586 -25.834 1.00 40.12 213 VAL A C 1
ATOM 1643 O O . VAL A 1 213 ? 48.268 14.707 -26.215 1.00 40.12 213 VAL A O 1
ATOM 1646 N N . ASP A 1 214 ? 49.716 13.340 -25.146 1.00 44.31 214 ASP A N 1
ATOM 1647 C CA . ASP A 1 214 ? 50.791 14.310 -24.968 1.00 44.31 214 ASP A CA 1
ATOM 1648 C C . ASP A 1 214 ? 51.415 14.628 -26.330 1.00 44.31 214 ASP A C 1
ATOM 1650 O O . ASP A 1 214 ? 52.113 13.807 -26.928 1.00 44.31 214 ASP A O 1
ATOM 1654 N N . PHE A 1 215 ? 51.183 15.841 -26.830 1.00 39.31 215 PHE A N 1
ATOM 1655 C CA . PHE A 1 215 ? 51.999 16.404 -27.898 1.00 39.31 215 PHE A CA 1
ATOM 1656 C C . PHE A 1 215 ? 53.204 17.107 -27.276 1.00 39.31 215 PHE A C 1
ATOM 1658 O O . PHE A 1 215 ? 53.179 18.306 -27.008 1.00 39.31 215 PHE A O 1
ATOM 1665 N N . ALA A 1 216 ? 54.288 16.356 -27.093 1.00 48.81 216 ALA A N 1
ATOM 1666 C CA . ALA A 1 216 ? 55.616 16.944 -27.035 1.00 48.81 216 ALA A CA 1
ATOM 1667 C C . ALA A 1 216 ? 55.944 17.528 -28.421 1.00 48.81 216 ALA A C 1
ATOM 1669 O O . ALA A 1 216 ? 56.066 16.794 -29.405 1.00 48.81 216 ALA A O 1
ATOM 1670 N N . ARG A 1 217 ? 56.080 18.853 -28.516 1.00 41.12 217 ARG A N 1
ATOM 1671 C CA . ARG A 1 217 ? 56.767 19.509 -29.634 1.00 41.12 217 ARG A CA 1
ATOM 1672 C C . ARG A 1 217 ? 57.923 20.314 -29.074 1.00 41.12 217 ARG A C 1
ATOM 1674 O O . ARG A 1 217 ? 57.721 21.180 -28.232 1.00 41.12 217 ARG A O 1
ATOM 1681 N N . GLY A 1 218 ? 59.108 19.930 -29.533 1.00 39.41 218 GLY A N 1
ATOM 1682 C CA . GLY A 1 218 ? 60.373 20.552 -29.207 1.00 39.41 218 GLY A CA 1
ATOM 1683 C C . GLY A 1 218 ? 60.534 21.933 -29.827 1.00 39.41 218 GLY A C 1
ATOM 1684 O O . GLY A 1 218 ? 59.838 22.310 -30.775 1.00 39.41 218 GLY A O 1
ATOM 1685 N N . ASP A 1 219 ? 61.481 22.629 -29.220 1.00 41.50 219 ASP A N 1
ATOM 1686 C CA . ASP A 1 219 ? 62.009 23.941 -29.555 1.00 41.50 219 ASP A CA 1
ATOM 1687 C C . ASP A 1 219 ? 62.547 24.030 -30.995 1.00 41.50 219 ASP A C 1
ATOM 1689 O O . ASP A 1 219 ? 62.976 23.024 -31.574 1.00 41.50 219 ASP A O 1
ATOM 1693 N N . PRO A 1 220 ? 62.611 25.245 -31.553 1.00 57.00 220 PRO A N 1
ATOM 1694 C CA . PRO A 1 220 ? 63.732 25.702 -32.361 1.00 57.00 220 PRO A CA 1
ATOM 1695 C C . PRO A 1 220 ? 64.803 26.421 -31.522 1.00 57.00 220 PRO A C 1
ATOM 1697 O O . PRO A 1 220 ? 64.437 27.253 -30.659 1.00 57.00 220 PRO A O 1
#